Protein AF-A0A4Q3YNP0-F1 (afdb_monomer_lite)

pLDDT: mean 79.38, std 17.52, range [24.91, 97.62]

Sequence (243 aa):
MGKPCFYVNLSTWILTAARNEPSTWTQIVEWLISLSAGGIIVIDEIDKCGGHGEYIQSVRLELHDLLDGTIPRSAKIPDPTPDYMGTTFGAILKVDRETLAAVLKERVMVIGCGAWQSVWESKSNSLGFCCQPNPDLPTASQVTASLDPELRQRFRDRAYFLPPMVAEDYAQVAGKIADQIPASVRSSWTRLSGSAILRAEESNLGMRAFEELLLSSIVASKRLITGEKEKVREKQEGRLKGV

Structure (mmCIF, N/CA/C/O backbone):
data_AF-A0A4Q3YNP0-F1
#
_entry.id   AF-A0A4Q3YNP0-F1
#
loop_
_atom_site.group_PDB
_atom_site.id
_atom_site.type_symbol
_atom_site.label_atom_id
_atom_site.label_alt_id
_atom_site.label_comp_id
_atom_site.label_asym_id
_atom_site.label_entity_id
_atom_site.label_seq_id
_atom_site.pdbx_PDB_ins_code
_atom_site.Cartn_x
_atom_site.Cartn_y
_atom_site.Cartn_z
_atom_site.occupancy
_atom_site.B_iso_or_equiv
_atom_site.auth_seq_id
_atom_site.auth_comp_id
_atom_site.auth_asym_id
_atom_site.auth_atom_id
_atom_site.pdbx_PDB_model_num
ATOM 1 N N . MET A 1 1 ? -21.479 -11.606 -19.429 1.00 33.81 1 MET A N 1
ATOM 2 C CA . MET A 1 1 ? -20.001 -11.594 -19.455 1.00 33.81 1 MET A CA 1
ATOM 3 C C . MET A 1 1 ? -19.514 -11.657 -18.017 1.00 33.81 1 MET A C 1
ATOM 5 O O . MET A 1 1 ? -19.842 -10.757 -17.253 1.00 33.81 1 MET A O 1
ATOM 9 N N . GLY A 1 2 ? -18.847 -12.741 -17.617 1.00 32.28 2 GLY A N 1
ATOM 10 C CA . GLY A 1 2 ? -18.287 -12.859 -16.267 1.00 32.28 2 GLY A CA 1
ATOM 11 C C . GLY A 1 2 ? -17.157 -11.849 -16.087 1.00 32.28 2 GLY A C 1
ATOM 12 O O . GLY A 1 2 ? -16.261 -11.787 -16.926 1.00 32.28 2 GLY A O 1
ATOM 13 N N . LYS A 1 3 ? -17.223 -11.020 -15.041 1.00 24.91 3 LYS A N 1
ATOM 14 C CA . LYS A 1 3 ? -16.104 -10.144 -14.677 1.00 24.91 3 LYS A CA 1
ATOM 15 C C . LYS A 1 3 ? -14.959 -11.038 -14.179 1.00 24.91 3 LYS A C 1
ATOM 17 O O . LYS A 1 3 ? -15.238 -11.926 -13.375 1.00 24.91 3 LYS A O 1
ATOM 22 N N . PRO A 1 4 ? -13.708 -10.850 -14.629 1.00 27.17 4 PRO A N 1
ATOM 23 C CA . PRO A 1 4 ? -12.588 -11.596 -14.074 1.00 27.17 4 PRO A CA 1
ATOM 24 C C . PRO A 1 4 ? -12.432 -11.222 -12.594 1.00 27.17 4 PRO A C 1
ATOM 26 O O . PRO A 1 4 ? -12.087 -10.091 -12.256 1.00 27.17 4 PRO A O 1
ATOM 29 N N . CYS A 1 5 ? -12.748 -12.164 -11.707 1.00 25.08 5 CYS A N 1
ATOM 30 C CA . CYS A 1 5 ? -12.414 -12.073 -10.293 1.00 25.08 5 CYS A CA 1
ATOM 31 C C . CYS A 1 5 ? -10.937 -12.442 -10.142 1.00 25.08 5 CYS A C 1
ATOM 33 O O . CYS A 1 5 ? -10.566 -13.599 -10.323 1.00 25.08 5 CYS A O 1
ATOM 35 N N . PHE A 1 6 ? -10.100 -11.458 -9.821 1.00 31.78 6 PHE A N 1
ATOM 36 C CA . PHE A 1 6 ? -8.712 -11.694 -9.441 1.00 31.78 6 PHE A CA 1
ATOM 37 C C . PHE A 1 6 ? -8.642 -11.903 -7.929 1.00 31.78 6 PHE A C 1
ATOM 39 O O . PHE A 1 6 ? -9.068 -11.045 -7.157 1.00 31.78 6 PHE A O 1
ATOM 46 N N . TYR A 1 7 ? -8.117 -13.050 -7.506 1.00 28.91 7 TYR A N 1
ATOM 47 C CA . TYR A 1 7 ? -7.746 -13.287 -6.116 1.00 28.91 7 TYR A CA 1
ATOM 48 C C . TYR A 1 7 ? -6.328 -12.747 -5.912 1.00 28.91 7 TYR A C 1
ATOM 50 O O . TYR A 1 7 ? -5.370 -13.311 -6.439 1.00 28.91 7 TYR A O 1
ATOM 58 N N . VAL A 1 8 ? -6.193 -11.627 -5.200 1.00 39.12 8 VAL A N 1
ATOM 59 C CA . VAL A 1 8 ? -4.889 -11.043 -4.859 1.00 39.12 8 VAL A CA 1
ATOM 60 C C . VAL A 1 8 ? -4.500 -11.547 -3.473 1.00 39.12 8 VAL A C 1
ATOM 62 O O . VAL A 1 8 ? -5.091 -11.143 -2.476 1.00 39.12 8 VAL A O 1
ATOM 65 N N . ASN A 1 9 ? -3.521 -12.450 -3.407 1.00 40.62 9 ASN A N 1
ATOM 66 C CA . ASN A 1 9 ? -2.882 -12.829 -2.151 1.00 40.62 9 ASN A CA 1
ATOM 67 C C . ASN A 1 9 ? -1.665 -11.916 -1.942 1.00 40.62 9 ASN A C 1
ATOM 69 O O . ASN A 1 9 ? -0.666 -12.056 -2.645 1.00 40.62 9 ASN A O 1
ATOM 73 N N . LEU A 1 10 ? -1.761 -10.953 -1.022 1.00 50.78 10 LEU A N 1
ATOM 74 C CA . LEU A 1 10 ? -0.625 -10.126 -0.610 1.00 50.78 10 LEU A CA 1
ATOM 75 C C . LEU A 1 10 ? 0.219 -10.934 0.385 1.00 50.78 10 LEU A C 1
ATOM 77 O O . LEU A 1 10 ? 0.013 -10.853 1.593 1.00 50.78 10 LEU A O 1
ATOM 81 N N . SER A 1 11 ? 1.125 -11.771 -0.117 1.00 54.31 11 SER A N 1
ATOM 82 C CA . SER A 1 11 ? 1.891 -12.702 0.724 1.00 54.31 11 SER A CA 1
ATOM 83 C C . SER A 1 11 ? 3.195 -12.127 1.282 1.00 54.31 11 SER A C 1
ATOM 85 O O . SER A 1 11 ? 3.804 -12.751 2.150 1.00 54.31 11 SER A O 1
ATOM 87 N N . THR A 1 12 ? 3.676 -10.984 0.778 1.00 61.53 12 THR A N 1
ATOM 88 C CA . THR A 1 12 ? 5.034 -10.501 1.077 1.00 61.53 12 THR A CA 1
ATOM 89 C C . THR A 1 12 ? 5.115 -8.977 1.020 1.00 61.53 12 THR A C 1
ATOM 91 O O . THR A 1 12 ? 4.654 -8.368 0.059 1.00 61.53 12 THR A O 1
ATOM 94 N N . TRP A 1 13 ? 5.725 -8.375 2.043 1.00 63.81 13 TRP A N 1
ATOM 95 C CA . TRP A 1 13 ? 6.040 -6.947 2.105 1.00 63.81 13 TRP A CA 1
ATOM 96 C C . TRP A 1 13 ? 7.551 -6.765 1.951 1.00 63.81 13 TRP A C 1
ATOM 98 O O . TRP A 1 13 ? 8.310 -7.351 2.720 1.00 63.81 13 TRP A O 1
ATOM 108 N N . ILE A 1 14 ? 7.981 -5.958 0.979 1.00 67.44 14 ILE A N 1
ATOM 109 C CA . ILE A 1 14 ? 9.393 -5.627 0.748 1.00 67.44 14 ILE A CA 1
ATOM 110 C C . ILE A 1 14 ? 9.575 -4.138 1.042 1.00 67.44 14 ILE A C 1
ATOM 112 O O . ILE A 1 14 ? 8.901 -3.297 0.455 1.00 67.44 14 ILE A O 1
ATOM 116 N N . LEU A 1 15 ? 10.484 -3.813 1.959 1.00 63.62 15 LEU A N 1
ATOM 117 C CA . LEU A 1 15 ? 10.799 -2.433 2.330 1.00 63.62 15 LEU A CA 1
ATOM 118 C C . LEU A 1 15 ? 11.925 -1.888 1.437 1.00 63.62 15 LEU A C 1
ATOM 120 O O . LEU A 1 15 ? 13.029 -2.434 1.452 1.00 63.62 15 LEU A O 1
ATOM 124 N N . THR A 1 16 ? 11.656 -0.803 0.706 1.00 61.25 16 THR A N 1
ATOM 125 C CA . THR A 1 16 ? 12.615 -0.101 -0.172 1.00 61.25 16 THR A CA 1
ATOM 126 C C . THR A 1 16 ? 13.565 0.812 0.610 1.00 61.25 16 THR A C 1
ATOM 128 O O . THR A 1 16 ? 13.171 1.388 1.627 1.00 61.25 16 THR A O 1
ATOM 131 N N . ALA A 1 17 ? 14.801 0.986 0.121 1.00 55.09 17 ALA A N 1
ATOM 132 C CA . ALA A 1 17 ? 15.839 1.901 0.633 1.00 55.09 17 ALA A CA 1
ATOM 133 C C . ALA A 1 17 ? 16.184 1.857 2.138 1.00 55.09 17 ALA A C 1
ATOM 135 O O . ALA A 1 17 ? 16.960 2.679 2.629 1.00 55.09 17 ALA A O 1
ATOM 136 N N . ALA A 1 18 ? 15.661 0.904 2.904 1.00 60.59 18 ALA A N 1
ATOM 137 C CA . ALA A 1 18 ? 16.200 0.601 4.219 1.00 60.59 18 ALA A CA 1
ATOM 138 C C . ALA A 1 18 ? 17.503 -0.200 4.053 1.00 60.59 18 ALA A C 1
ATOM 140 O O . ALA A 1 18 ? 17.672 -0.939 3.080 1.00 60.59 18 ALA A O 1
ATOM 141 N N . ARG A 1 19 ? 18.448 -0.055 4.995 1.00 62.19 19 ARG A N 1
ATOM 142 C CA . ARG A 1 19 ? 19.650 -0.906 5.069 1.00 62.19 19 ARG A CA 1
ATOM 143 C C . ARG A 1 19 ? 19.236 -2.322 5.483 1.00 62.19 19 ARG A C 1
ATOM 145 O O . ARG A 1 19 ? 19.475 -2.738 6.611 1.00 62.19 19 ARG A O 1
ATOM 152 N N . ASN A 1 20 ? 18.562 -3.015 4.577 1.00 64.88 20 ASN A N 1
ATOM 153 C CA . ASN A 1 20 ? 18.015 -4.342 4.777 1.00 64.88 20 ASN A CA 1
ATOM 154 C C . ASN A 1 20 ? 18.980 -5.381 4.218 1.00 64.88 20 ASN A C 1
ATOM 156 O O . ASN A 1 20 ? 19.540 -5.212 3.132 1.00 64.88 20 ASN A O 1
ATOM 160 N N . GLU A 1 21 ? 19.130 -6.476 4.951 1.00 70.50 21 GLU A N 1
ATOM 161 C CA . GLU A 1 21 ? 19.772 -7.687 4.467 1.00 70.50 21 GLU A CA 1
ATOM 162 C C . GLU A 1 21 ? 18.756 -8.834 4.586 1.00 70.50 21 GLU A C 1
ATOM 164 O O . GLU A 1 21 ? 18.350 -9.156 5.704 1.00 70.50 21 GLU A O 1
ATOM 169 N N . PRO A 1 22 ? 18.291 -9.420 3.467 1.00 73.44 22 PRO A N 1
ATOM 170 C CA . PRO A 1 22 ? 18.667 -9.136 2.075 1.00 73.44 22 PRO A CA 1
ATOM 171 C C . PRO A 1 22 ? 18.140 -7.784 1.545 1.00 73.44 22 PRO A C 1
ATOM 173 O O . PRO A 1 22 ? 17.112 -7.277 1.997 1.00 73.44 22 PRO A O 1
ATOM 176 N N . SER A 1 23 ? 18.838 -7.208 0.557 1.00 82.94 23 SER A N 1
ATOM 177 C CA . SER A 1 23 ? 18.442 -5.934 -0.072 1.00 82.94 23 SER A CA 1
ATOM 178 C C . SER A 1 23 ? 17.109 -6.044 -0.821 1.00 82.94 23 SER A C 1
ATOM 180 O O . SER A 1 23 ? 16.741 -7.138 -1.256 1.00 82.94 23 SER A O 1
ATOM 182 N N . THR A 1 24 ? 16.425 -4.911 -1.042 1.00 84.50 24 THR A N 1
ATOM 183 C CA . THR A 1 24 ? 15.159 -4.808 -1.800 1.00 84.50 24 THR A CA 1
ATOM 184 C C . THR A 1 24 ? 15.188 -5.647 -3.076 1.00 84.50 24 THR A C 1
ATOM 186 O O . THR A 1 24 ? 14.350 -6.515 -3.299 1.00 84.50 24 THR A O 1
ATOM 189 N N . TRP A 1 25 ? 16.215 -5.433 -3.898 1.00 88.81 25 TRP A N 1
ATOM 190 C CA . TRP A 1 25 ? 16.350 -6.097 -5.186 1.00 88.81 25 TRP A CA 1
ATOM 191 C C . TRP A 1 25 ? 16.671 -7.582 -5.092 1.00 88.81 25 TRP A C 1
ATOM 193 O O . TRP A 1 25 ? 16.261 -8.339 -5.964 1.00 88.81 25 TRP A O 1
ATOM 203 N N . THR A 1 26 ? 17.366 -8.013 -4.040 1.00 88.25 26 THR A N 1
ATOM 204 C CA . THR A 1 26 ? 17.598 -9.443 -3.805 1.00 88.25 26 THR A CA 1
ATOM 205 C C . THR A 1 26 ? 16.274 -10.143 -3.492 1.00 88.25 26 THR A C 1
ATOM 207 O O . THR A 1 26 ? 15.983 -11.178 -4.081 1.00 88.25 26 THR A O 1
ATOM 210 N N . GLN A 1 27 ? 15.417 -9.525 -2.672 1.00 86.88 27 GLN A N 1
ATOM 211 C CA . GLN A 1 27 ? 14.078 -10.050 -2.376 1.00 86.88 27 GLN A CA 1
ATOM 212 C C . GLN A 1 27 ? 13.179 -10.078 -3.620 1.00 86.88 27 GLN A C 1
ATOM 214 O O . GLN A 1 27 ? 12.475 -11.058 -3.853 1.00 86.88 27 GLN A O 1
ATOM 219 N N . ILE A 1 28 ? 13.226 -9.034 -4.458 1.00 89.31 28 ILE A N 1
ATOM 220 C CA . ILE A 1 28 ? 12.492 -9.011 -5.733 1.00 89.31 28 ILE A CA 1
ATOM 221 C C . ILE A 1 28 ? 12.986 -10.130 -6.654 1.00 89.31 28 ILE A C 1
ATOM 223 O O . ILE A 1 28 ? 12.166 -10.820 -7.248 1.00 89.31 28 ILE A O 1
ATOM 227 N N . VAL A 1 29 ? 14.299 -10.353 -6.761 1.00 91.19 29 VAL A N 1
ATOM 228 C CA . VAL A 1 29 ? 14.864 -11.448 -7.568 1.00 91.19 29 VAL A CA 1
ATOM 229 C C . VAL A 1 29 ? 14.389 -12.812 -7.068 1.00 91.19 29 VAL A C 1
ATOM 231 O O . VAL A 1 29 ? 13.899 -13.603 -7.869 1.00 91.19 29 VAL A O 1
ATOM 234 N N . GLU A 1 30 ? 14.479 -13.082 -5.766 1.00 87.88 30 GLU A N 1
ATOM 235 C CA . GLU A 1 30 ? 13.987 -14.331 -5.166 1.00 87.88 30 GLU A CA 1
ATOM 236 C C . GLU A 1 30 ? 12.494 -14.541 -5.449 1.00 87.88 30 GLU A C 1
ATOM 238 O O . GLU A 1 30 ? 12.073 -15.628 -5.854 1.00 87.88 30 GLU A O 1
ATOM 243 N N . TRP A 1 31 ? 11.696 -13.479 -5.322 1.00 89.19 31 TRP A N 1
ATOM 244 C CA . TRP A 1 31 ? 10.278 -13.513 -5.651 1.00 89.19 31 TRP A CA 1
ATOM 245 C C . TRP A 1 31 ? 10.036 -13.791 -7.139 1.00 89.19 31 TRP A C 1
ATOM 247 O O . TRP A 1 31 ? 9.252 -14.684 -7.457 1.00 89.19 31 TRP A O 1
ATOM 257 N N . LEU A 1 32 ? 10.740 -13.113 -8.052 1.00 90.12 32 LEU A N 1
ATOM 258 C CA . LEU A 1 32 ? 10.637 -13.331 -9.501 1.00 90.12 32 LEU A CA 1
ATOM 259 C C . LEU A 1 32 ? 10.967 -14.780 -9.888 1.00 90.12 32 LEU A C 1
ATOM 261 O O . LEU A 1 32 ? 10.274 -15.353 -10.727 1.00 90.12 32 LEU A O 1
ATOM 265 N N . ILE A 1 33 ? 11.978 -15.388 -9.257 1.00 89.62 33 ILE A N 1
ATOM 266 C CA . ILE A 1 33 ? 12.343 -16.801 -9.465 1.00 89.62 33 ILE A CA 1
ATOM 267 C C . ILE A 1 33 ? 11.190 -17.728 -9.058 1.00 89.62 33 ILE A C 1
ATOM 269 O O . ILE A 1 33 ? 10.950 -18.743 -9.709 1.00 89.62 33 ILE A O 1
ATOM 273 N N . SER A 1 34 ? 10.447 -17.370 -8.010 1.00 85.12 34 SER A N 1
ATOM 274 C CA . SER A 1 34 ? 9.315 -18.160 -7.514 1.00 85.12 34 SER A CA 1
ATOM 275 C C . SER A 1 34 ? 8.033 -18.039 -8.359 1.00 85.12 34 SER A C 1
ATOM 277 O O . SER A 1 34 ? 7.085 -18.802 -8.150 1.00 85.12 34 SER A O 1
ATOM 279 N N . LEU A 1 35 ? 7.968 -17.108 -9.323 1.00 84.12 35 LEU A N 1
ATOM 280 C CA . LEU A 1 35 ? 6.750 -16.826 -10.091 1.00 84.12 35 LEU A CA 1
ATOM 281 C C . LEU A 1 35 ? 6.425 -17.902 -11.137 1.00 84.12 35 LEU A C 1
ATOM 283 O O . LEU A 1 35 ? 6.987 -17.950 -12.235 1.00 84.12 35 LEU A O 1
ATOM 287 N N . SER A 1 36 ? 5.381 -18.685 -10.863 1.00 80.56 36 SER A N 1
ATOM 288 C CA . SER A 1 36 ? 4.847 -19.673 -11.807 1.00 80.56 36 SER A CA 1
ATOM 289 C C . SER A 1 36 ? 3.914 -19.077 -12.869 1.00 80.56 36 SER A C 1
ATOM 291 O O . SER A 1 36 ? 3.958 -19.523 -14.014 1.00 80.56 36 SER A O 1
ATOM 293 N N . ALA A 1 37 ? 3.124 -18.041 -12.547 1.00 79.94 37 ALA A N 1
ATOM 294 C CA . ALA A 1 37 ? 2.065 -17.501 -13.421 1.00 79.94 37 ALA A CA 1
ATOM 295 C C . ALA A 1 37 ? 2.087 -15.967 -13.618 1.00 79.94 37 ALA A C 1
ATOM 297 O O . ALA A 1 37 ? 1.180 -15.420 -14.239 1.00 79.94 37 ALA A O 1
ATOM 298 N N . GLY A 1 38 ? 3.137 -15.284 -13.154 1.00 85.50 38 GLY A N 1
ATOM 299 C CA . GLY A 1 38 ? 3.200 -13.817 -13.108 1.00 85.50 38 GLY A CA 1
ATOM 300 C C . GLY A 1 38 ? 2.793 -13.258 -11.744 1.00 85.50 38 GLY A C 1
ATOM 301 O O . GLY A 1 38 ? 2.414 -14.015 -10.850 1.00 85.50 38 GLY A O 1
ATOM 302 N N . GLY A 1 39 ? 2.920 -11.945 -11.560 1.00 87.88 39 GLY A N 1
ATOM 303 C CA . GLY A 1 39 ? 2.781 -11.316 -10.246 1.00 87.88 39 GLY A CA 1
ATOM 304 C C . GLY A 1 39 ? 2.367 -9.850 -10.290 1.00 87.88 39 GLY A C 1
ATOM 305 O O . GLY A 1 39 ? 2.327 -9.222 -11.347 1.00 87.88 39 GLY A O 1
ATOM 306 N N . ILE A 1 40 ? 2.045 -9.304 -9.120 1.00 90.62 40 ILE A N 1
ATOM 307 C CA . ILE A 1 40 ? 1.710 -7.890 -8.947 1.00 90.62 40 ILE A CA 1
ATOM 308 C C . ILE A 1 40 ? 2.649 -7.312 -7.894 1.00 90.62 40 ILE A C 1
ATOM 310 O O . ILE A 1 40 ? 2.760 -7.873 -6.806 1.00 90.62 40 ILE A O 1
ATOM 314 N N . ILE A 1 41 ? 3.289 -6.190 -8.210 1.00 90.94 41 ILE A N 1
ATOM 315 C CA . ILE A 1 41 ? 4.026 -5.376 -7.243 1.00 90.94 41 ILE A CA 1
ATOM 316 C C . ILE A 1 41 ? 3.195 -4.131 -6.960 1.00 90.94 41 ILE A C 1
ATOM 318 O O . ILE A 1 41 ? 2.834 -3.400 -7.883 1.00 90.94 41 ILE A O 1
ATOM 322 N N . VAL A 1 42 ? 2.900 -3.892 -5.685 1.00 91.12 42 VAL A N 1
ATOM 323 C CA . VAL A 1 42 ? 2.241 -2.669 -5.221 1.00 91.12 42 VAL A CA 1
ATOM 324 C C . VAL A 1 42 ? 3.292 -1.801 -4.540 1.00 91.12 42 VAL A C 1
ATOM 326 O O . VAL A 1 42 ? 3.893 -2.221 -3.555 1.00 91.12 42 VAL A O 1
ATOM 329 N N . ILE A 1 43 ? 3.525 -0.611 -5.085 1.00 90.62 43 ILE A N 1
ATOM 330 C CA . ILE A 1 43 ? 4.394 0.412 -4.503 1.00 90.62 43 ILE A CA 1
ATOM 331 C C . ILE A 1 43 ? 3.500 1.352 -3.707 1.00 90.62 43 ILE A C 1
ATOM 333 O O . ILE A 1 43 ? 2.697 2.068 -4.300 1.00 90.62 43 ILE A O 1
ATOM 337 N N . ASP A 1 44 ? 3.621 1.337 -2.387 1.00 89.31 44 ASP A N 1
ATOM 338 C CA . ASP A 1 44 ? 2.893 2.262 -1.520 1.00 89.31 44 ASP A CA 1
ATOM 339 C C . ASP A 1 44 ? 3.628 3.606 -1.384 1.00 89.31 44 ASP A C 1
ATOM 341 O O . ASP A 1 44 ? 4.839 3.690 -1.593 1.00 89.31 44 ASP A O 1
ATOM 345 N N . GLU A 1 45 ? 2.887 4.655 -1.032 1.00 88.50 45 GLU A N 1
ATOM 346 C CA . GLU A 1 45 ? 3.383 6.017 -0.785 1.00 88.50 45 GLU A CA 1
ATOM 347 C C . GLU A 1 45 ? 4.236 6.628 -1.918 1.00 88.50 45 GLU A C 1
ATOM 349 O O . GLU A 1 45 ? 5.176 7.396 -1.682 1.00 88.50 45 GLU A O 1
ATOM 354 N N . ILE A 1 46 ? 3.906 6.329 -3.178 1.00 89.44 46 ILE A N 1
ATOM 355 C CA . ILE A 1 46 ? 4.655 6.834 -4.338 1.00 89.44 46 ILE A CA 1
ATOM 356 C C . ILE A 1 46 ? 4.621 8.365 -4.450 1.00 89.44 46 ILE A C 1
ATOM 358 O O . ILE A 1 46 ? 5.553 8.981 -4.971 1.00 89.44 46 ILE A O 1
ATOM 362 N N . ASP A 1 47 ? 3.585 9.001 -3.906 1.00 87.50 47 ASP A N 1
ATOM 363 C CA . ASP A 1 47 ? 3.435 10.453 -3.831 1.00 87.50 47 ASP A CA 1
ATOM 364 C C . ASP A 1 47 ? 4.513 11.127 -2.967 1.00 87.50 47 ASP A C 1
ATOM 366 O O . ASP A 1 47 ? 4.808 12.308 -3.152 1.00 87.50 47 ASP A O 1
ATOM 370 N N . LYS A 1 48 ? 5.186 10.377 -2.085 1.00 85.62 48 LYS A N 1
ATOM 371 C CA . LYS A 1 48 ? 6.302 10.879 -1.267 1.00 85.62 48 LYS A CA 1
ATOM 372 C C . LYS A 1 48 ? 7.648 10.846 -1.983 1.00 85.62 48 LYS A C 1
ATOM 374 O O . LYS A 1 48 ? 8.625 11.420 -1.496 1.00 85.62 48 LYS A O 1
ATOM 379 N N . CYS A 1 49 ? 7.719 10.231 -3.162 1.00 85.00 49 CYS A N 1
ATOM 380 C CA . CYS A 1 49 ? 8.966 10.122 -3.909 1.00 85.00 49 CYS A CA 1
ATOM 381 C C . CYS A 1 49 ? 9.428 11.457 -4.514 1.00 85.00 49 CYS A C 1
ATOM 383 O O . CYS A 1 49 ? 10.563 11.532 -4.967 1.00 85.00 49 CYS A O 1
ATOM 385 N N . GLY A 1 50 ? 8.621 12.526 -4.484 1.00 80.31 50 GLY A N 1
ATOM 386 C CA . GLY A 1 50 ? 8.954 13.846 -5.044 1.00 80.31 50 GLY A CA 1
ATOM 387 C C . GLY A 1 50 ? 9.896 14.739 -4.212 1.00 80.31 50 GLY A C 1
ATOM 388 O O . GLY A 1 50 ? 10.305 15.788 -4.697 1.00 80.31 50 GLY A O 1
ATOM 389 N N . GLY A 1 51 ? 10.281 14.354 -2.987 1.00 78.69 51 GLY A N 1
ATOM 390 C CA . GLY A 1 51 ? 11.082 15.211 -2.087 1.00 78.69 51 GLY A CA 1
ATOM 391 C C . GLY A 1 51 ? 12.572 15.384 -2.450 1.00 78.69 51 GLY A C 1
ATOM 392 O O . GLY A 1 51 ? 13.053 14.908 -3.467 1.00 78.69 51 GLY A O 1
ATOM 393 N N . HIS A 1 52 ? 13.359 16.051 -1.607 1.00 78.12 52 HIS A N 1
ATOM 394 C CA . HIS A 1 52 ? 14.809 16.198 -1.816 1.00 78.12 52 HIS A CA 1
ATOM 395 C C . HIS A 1 52 ? 15.599 15.470 -0.721 1.00 78.12 52 HIS A C 1
ATOM 397 O O . HIS A 1 52 ? 15.200 15.486 0.441 1.00 78.12 52 HIS A O 1
ATOM 403 N N . GLY A 1 53 ? 16.719 14.839 -1.086 1.00 82.00 53 GLY A N 1
ATOM 404 C CA . GLY A 1 53 ? 17.635 14.176 -0.151 1.00 82.00 53 GLY A CA 1
ATOM 405 C C . GLY A 1 53 ? 18.227 12.877 -0.699 1.00 82.00 53 GLY A C 1
ATOM 406 O O . GLY A 1 53 ? 17.640 12.240 -1.572 1.00 82.00 53 GLY A O 1
ATOM 407 N N . GLU A 1 54 ? 19.378 12.469 -0.158 1.00 80.81 54 GLU A N 1
ATOM 408 C CA . GLU A 1 54 ? 20.104 11.260 -0.588 1.00 80.81 54 GLU A CA 1
ATOM 409 C C . GLU A 1 54 ? 19.251 9.991 -0.463 1.00 80.81 54 GLU A C 1
ATOM 411 O O . GLU A 1 54 ? 19.233 9.151 -1.361 1.00 80.81 54 GLU A O 1
ATOM 416 N N . TYR A 1 55 ? 18.481 9.882 0.624 1.00 80.38 55 TYR A N 1
ATOM 417 C CA . TYR A 1 55 ? 17.569 8.761 0.843 1.00 80.38 55 TYR A CA 1
ATOM 418 C C . TYR A 1 55 ? 16.518 8.661 -0.271 1.00 80.38 55 TYR A C 1
ATOM 420 O O . TYR A 1 55 ? 16.382 7.614 -0.901 1.00 80.38 55 TYR A O 1
ATOM 428 N N . ILE A 1 56 ? 15.832 9.767 -0.571 1.00 82.19 56 ILE A N 1
ATOM 429 C CA . ILE A 1 56 ? 14.795 9.821 -1.612 1.00 82.19 56 ILE A CA 1
ATOM 430 C C . ILE A 1 56 ? 15.402 9.532 -2.987 1.00 82.19 56 ILE A C 1
ATOM 432 O O . ILE A 1 56 ? 14.802 8.820 -3.787 1.00 82.19 56 ILE A O 1
ATOM 436 N N . GLN A 1 57 ? 16.610 10.028 -3.253 1.00 84.06 57 GLN A N 1
ATOM 437 C CA . GLN A 1 57 ? 17.321 9.723 -4.489 1.00 84.06 57 GLN A CA 1
ATOM 438 C C . GLN A 1 57 ? 17.611 8.221 -4.622 1.00 84.06 57 GLN A C 1
ATOM 440 O O . GLN A 1 57 ? 17.406 7.667 -5.699 1.00 84.06 57 GLN A O 1
ATOM 445 N N . SER A 1 58 ? 18.029 7.550 -3.544 1.00 83.25 58 SER A N 1
ATOM 446 C CA . SER A 1 58 ? 18.249 6.098 -3.566 1.00 83.25 58 SER A CA 1
ATOM 447 C C . SER A 1 58 ? 16.959 5.318 -3.847 1.00 83.25 58 SER A C 1
ATOM 449 O O . SER A 1 58 ? 16.964 4.439 -4.706 1.00 83.25 58 SER A O 1
ATOM 451 N N . VAL A 1 59 ? 15.839 5.709 -3.222 1.00 85.19 59 VAL A N 1
ATOM 452 C CA . VAL A 1 59 ? 14.510 5.128 -3.481 1.00 85.19 59 VAL A CA 1
ATOM 453 C C . VAL A 1 59 ? 14.131 5.302 -4.949 1.00 85.19 59 VAL A C 1
ATOM 455 O O . VAL A 1 59 ? 13.700 4.349 -5.589 1.00 85.19 59 VAL A O 1
ATOM 458 N N . ARG A 1 60 ? 14.314 6.502 -5.514 1.00 86.62 60 ARG A N 1
ATOM 459 C CA . ARG A 1 60 ? 13.988 6.765 -6.923 1.00 86.62 60 ARG A CA 1
ATOM 460 C C . ARG A 1 60 ? 14.788 5.904 -7.876 1.00 86.62 60 ARG A C 1
ATOM 462 O O . ARG A 1 60 ? 14.207 5.396 -8.819 1.00 86.62 60 ARG A O 1
ATOM 469 N N . LEU A 1 61 ? 16.087 5.733 -7.639 1.00 87.75 61 LEU A N 1
ATOM 470 C CA . LEU A 1 61 ? 16.911 4.871 -8.485 1.00 87.75 61 LEU A CA 1
ATOM 471 C C . LEU A 1 61 ? 16.406 3.424 -8.441 1.00 87.75 61 LEU A C 1
ATOM 473 O O . LEU A 1 61 ? 16.215 2.826 -9.496 1.00 87.75 61 LEU A O 1
ATOM 477 N N . GLU A 1 62 ? 16.086 2.902 -7.249 1.00 88.69 62 GLU A N 1
ATOM 478 C CA . GLU A 1 62 ? 15.477 1.570 -7.116 1.00 88.69 62 GLU A CA 1
ATOM 479 C C . GLU A 1 62 ? 14.136 1.474 -7.862 1.00 88.69 62 GLU A C 1
ATOM 481 O O . GLU A 1 62 ? 13.882 0.485 -8.550 1.00 88.69 62 GLU A O 1
ATOM 486 N N . LEU A 1 63 ? 13.289 2.503 -7.765 1.00 90.38 63 LEU A N 1
ATOM 487 C CA . LEU A 1 63 ? 12.005 2.560 -8.465 1.00 90.38 63 LEU A CA 1
ATOM 488 C C . LEU A 1 63 ? 12.168 2.687 -9.983 1.00 90.38 63 LEU A C 1
ATOM 490 O O . LEU A 1 63 ? 11.409 2.066 -10.720 1.00 90.38 63 LEU A O 1
ATOM 494 N N . HIS A 1 64 ? 13.133 3.465 -10.468 1.00 91.81 64 HIS A N 1
ATOM 495 C CA . HIS A 1 64 ? 13.399 3.611 -11.899 1.00 91.81 64 HIS A CA 1
ATOM 496 C C . HIS A 1 64 ? 13.870 2.286 -12.484 1.00 91.81 64 HIS A C 1
ATOM 498 O O . HIS A 1 64 ? 13.300 1.839 -13.474 1.00 91.81 64 HIS A O 1
ATOM 504 N N . ASP A 1 65 ? 14.809 1.608 -11.820 1.00 92.06 65 ASP A N 1
ATOM 505 C CA . ASP A 1 65 ? 15.246 0.270 -12.216 1.00 92.06 65 ASP A CA 1
ATOM 506 C C . ASP A 1 65 ? 14.054 -0.706 -12.272 1.00 92.06 65 ASP A C 1
ATOM 508 O O . ASP A 1 65 ? 13.918 -1.471 -13.228 1.00 92.06 65 ASP A O 1
ATOM 512 N N . LEU A 1 66 ? 13.133 -0.632 -11.302 1.00 93.25 66 LEU A N 1
ATOM 513 C CA . LEU A 1 66 ? 11.950 -1.494 -11.237 1.00 93.25 66 LEU A CA 1
ATOM 514 C C . LEU A 1 66 ? 10.993 -1.236 -12.398 1.00 93.25 66 LEU A C 1
ATOM 516 O O . LEU A 1 66 ? 10.563 -2.174 -13.070 1.00 93.25 66 LEU A O 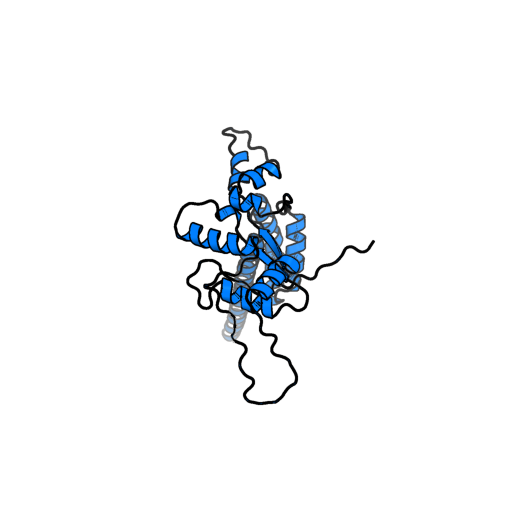1
ATOM 520 N N . LEU A 1 67 ? 10.668 0.030 -12.636 1.00 92.31 67 LEU A N 1
ATOM 521 C CA . LEU A 1 67 ? 9.728 0.447 -13.672 1.00 92.31 67 LEU A CA 1
ATOM 522 C C . LEU A 1 67 ? 10.304 0.271 -15.084 1.00 92.31 67 LEU A C 1
ATOM 524 O O . LEU A 1 67 ? 9.560 -0.050 -16.008 1.00 92.31 67 LEU A O 1
ATOM 528 N N . ASP A 1 68 ? 11.623 0.394 -15.240 1.00 93.94 68 ASP A N 1
ATOM 529 C CA . ASP A 1 68 ? 12.336 0.117 -16.492 1.00 93.94 68 ASP A CA 1
ATOM 530 C C . ASP A 1 68 ? 12.530 -1.395 -16.725 1.00 93.94 68 ASP A C 1
ATOM 532 O O . ASP A 1 68 ? 13.011 -1.819 -17.783 1.00 93.94 68 ASP A O 1
ATOM 536 N N . GLY A 1 69 ? 12.152 -2.227 -15.748 1.00 93.50 69 GLY A N 1
ATOM 537 C CA . GLY A 1 69 ? 12.302 -3.677 -15.780 1.00 93.50 69 GLY A CA 1
ATOM 538 C C . GLY A 1 69 ? 13.765 -4.125 -15.791 1.00 93.50 69 GLY A C 1
ATOM 539 O O . GLY A 1 69 ? 14.102 -5.132 -16.414 1.00 93.50 69 GLY A O 1
ATOM 540 N N . THR A 1 70 ? 14.649 -3.351 -15.168 1.00 94.62 70 THR A N 1
ATOM 541 C CA . THR A 1 70 ? 16.091 -3.591 -15.101 1.00 94.62 70 THR A CA 1
ATOM 542 C C . THR A 1 70 ? 16.446 -4.184 -13.747 1.00 94.62 70 THR A C 1
ATOM 544 O O . THR A 1 70 ? 16.133 -3.610 -12.716 1.00 94.62 70 THR A O 1
ATOM 547 N N . ILE A 1 71 ? 17.146 -5.320 -13.727 1.00 94.06 71 ILE A N 1
ATOM 548 C CA . ILE A 1 71 ? 17.639 -5.899 -12.471 1.00 94.06 71 ILE A CA 1
ATOM 549 C C . ILE A 1 71 ? 19.041 -5.329 -12.174 1.00 94.06 71 ILE A C 1
ATOM 551 O O . ILE A 1 71 ? 19.983 -5.658 -12.909 1.00 94.06 71 ILE A O 1
ATOM 555 N N . PRO A 1 72 ? 19.255 -4.556 -11.095 1.00 92.00 72 PRO A N 1
ATOM 556 C CA . PRO A 1 72 ? 20.528 -3.883 -10.830 1.00 92.00 72 PRO A CA 1
ATOM 557 C C . PRO A 1 72 ? 21.663 -4.859 -10.552 1.00 92.00 72 PRO A C 1
ATOM 559 O O . PRO A 1 72 ? 21.469 -5.883 -9.897 1.00 92.00 72 PRO A O 1
ATOM 562 N N . ARG A 1 73 ? 22.887 -4.522 -10.974 1.00 90.44 73 ARG A N 1
ATOM 563 C CA . ARG A 1 73 ? 24.075 -5.380 -10.777 1.00 90.44 73 ARG A CA 1
ATOM 564 C C . ARG A 1 73 ? 24.363 -5.713 -9.311 1.00 90.44 73 ARG A C 1
ATOM 566 O O . ARG A 1 73 ? 24.958 -6.749 -9.043 1.00 90.44 73 ARG A O 1
ATOM 573 N N . SER A 1 74 ? 23.943 -4.850 -8.390 1.00 87.69 74 SER A N 1
ATOM 574 C CA . SER A 1 74 ? 24.054 -5.050 -6.942 1.00 87.69 74 SER A CA 1
ATOM 575 C C . SER A 1 74 ? 23.105 -6.122 -6.392 1.00 87.69 74 SER A C 1
ATOM 577 O O . SER A 1 74 ? 23.333 -6.616 -5.289 1.00 87.69 74 SER A O 1
ATOM 579 N N . ALA A 1 75 ? 22.056 -6.498 -7.131 1.00 88.25 75 ALA A N 1
ATOM 580 C CA . ALA A 1 75 ? 21.140 -7.563 -6.744 1.00 88.25 75 ALA A CA 1
ATOM 581 C C . ALA A 1 75 ? 21.849 -8.920 -6.809 1.00 88.25 75 ALA A C 1
ATOM 583 O O . ALA A 1 75 ? 22.375 -9.293 -7.870 1.00 88.25 75 ALA A O 1
ATOM 584 N N . LYS A 1 76 ? 21.836 -9.656 -5.692 1.00 88.88 76 LYS A N 1
ATOM 585 C CA . LYS A 1 76 ? 22.347 -11.027 -5.636 1.00 88.88 76 LYS A CA 1
ATOM 586 C C . LYS A 1 76 ? 21.374 -11.932 -6.390 1.00 88.88 76 LYS A C 1
ATOM 588 O O . LYS A 1 76 ? 20.182 -11.934 -6.102 1.00 88.88 76 LYS A O 1
ATOM 593 N N . ILE A 1 77 ? 21.889 -12.673 -7.365 1.00 87.25 77 ILE A N 1
ATOM 594 C CA . ILE A 1 77 ? 21.141 -13.723 -8.057 1.00 87.25 77 ILE A CA 1
ATOM 595 C C . ILE A 1 77 ? 21.598 -15.040 -7.428 1.00 87.25 77 ILE A C 1
ATOM 597 O O . ILE A 1 77 ? 22.811 -15.249 -7.368 1.00 87.25 77 ILE A O 1
ATOM 601 N N . PRO A 1 78 ? 20.686 -15.889 -6.921 1.00 81.31 78 PRO A N 1
ATOM 602 C CA . PRO A 1 78 ? 21.055 -17.193 -6.391 1.00 81.31 78 PRO A CA 1
ATOM 603 C C . PRO A 1 78 ? 21.849 -17.974 -7.437 1.00 81.31 78 PRO A C 1
ATOM 605 O O . PRO A 1 78 ? 21.366 -18.191 -8.552 1.00 81.31 78 PRO A O 1
ATOM 608 N N . ASP A 1 79 ? 23.071 -18.375 -7.090 1.00 71.88 79 ASP A N 1
ATOM 609 C CA . ASP A 1 79 ? 23.834 -19.263 -7.953 1.00 71.88 79 ASP A CA 1
ATOM 610 C C . ASP A 1 79 ? 23.083 -20.595 -8.069 1.00 71.88 79 ASP A C 1
ATOM 612 O O . ASP A 1 79 ? 22.527 -21.074 -7.073 1.00 71.88 79 ASP A O 1
ATOM 616 N N . PRO A 1 80 ? 23.060 -21.224 -9.257 1.00 63.28 80 PRO A N 1
ATOM 617 C CA . PRO A 1 80 ? 22.576 -22.586 -9.370 1.00 63.28 80 PRO A CA 1
ATOM 618 C C . PRO A 1 80 ? 23.472 -23.456 -8.486 1.00 63.28 80 PRO A C 1
ATOM 620 O O . PRO A 1 80 ? 24.625 -23.719 -8.828 1.00 63.28 80 PRO A O 1
ATOM 623 N N . THR A 1 81 ? 22.973 -23.866 -7.319 1.00 57.38 81 THR A N 1
ATOM 624 C CA . THR A 1 81 ? 23.692 -24.808 -6.463 1.00 57.38 81 THR A CA 1
ATOM 625 C C . THR A 1 81 ? 23.934 -26.065 -7.288 1.00 57.38 81 THR A C 1
ATOM 627 O O . THR A 1 81 ? 22.958 -26.638 -7.774 1.00 57.38 81 THR A O 1
ATOM 630 N N . PRO A 1 82 ? 25.186 -26.513 -7.483 1.00 51.91 82 PRO A N 1
ATOM 631 C CA . PRO A 1 82 ? 25.414 -27.809 -8.091 1.00 51.91 82 PRO A CA 1
ATOM 632 C C . PRO A 1 82 ? 24.727 -28.833 -7.193 1.00 51.91 82 PRO A C 1
ATOM 634 O O . PRO A 1 82 ? 24.998 -28.880 -5.991 1.00 51.91 82 PRO A O 1
ATOM 637 N N . ASP A 1 83 ? 23.806 -29.605 -7.757 1.00 50.00 83 ASP A N 1
ATOM 638 C CA . ASP A 1 83 ? 23.181 -30.714 -7.055 1.00 50.00 83 ASP A CA 1
ATOM 639 C C . ASP A 1 83 ? 24.255 -31.789 -6.810 1.00 50.00 83 ASP A C 1
ATOM 641 O O . ASP A 1 83 ? 24.483 -32.676 -7.630 1.00 50.00 83 ASP A O 1
ATOM 645 N N . TYR A 1 84 ? 25.012 -31.657 -5.717 1.00 53.28 84 TYR A N 1
ATOM 646 C CA . TYR A 1 84 ? 26.062 -32.612 -5.338 1.00 53.28 84 TYR A CA 1
ATOM 647 C C . TYR A 1 84 ? 25.482 -33.950 -4.851 1.00 53.28 84 TYR A C 1
ATOM 649 O O . TYR A 1 84 ? 26.233 -34.893 -4.611 1.00 53.28 84 TYR A O 1
ATOM 657 N N . MET A 1 85 ? 24.158 -34.054 -4.715 1.00 47.38 85 MET A N 1
ATOM 658 C CA . MET A 1 85 ? 23.450 -35.232 -4.226 1.00 47.38 85 MET A CA 1
ATOM 659 C C . MET A 1 85 ? 22.390 -35.606 -5.257 1.00 47.38 85 MET A C 1
ATOM 661 O O . MET A 1 85 ? 21.229 -35.272 -5.080 1.00 47.38 85 MET A O 1
ATOM 665 N N . GLY A 1 86 ? 22.824 -36.273 -6.336 1.00 46.22 86 GLY A N 1
ATOM 666 C CA . GLY A 1 86 ? 22.056 -36.626 -7.540 1.00 46.22 86 GLY A CA 1
ATOM 667 C C . GLY A 1 86 ? 20.734 -37.367 -7.312 1.00 46.22 86 GLY A C 1
ATOM 668 O O . GLY A 1 86 ? 20.571 -38.528 -7.683 1.00 46.22 86 GLY A O 1
ATOM 669 N N . THR A 1 87 ? 19.763 -36.661 -6.760 1.00 43.22 87 THR A N 1
ATOM 670 C CA . THR A 1 87 ? 18.393 -37.083 -6.529 1.00 43.22 87 THR A CA 1
ATOM 671 C C . THR A 1 87 ? 17.514 -35.864 -6.736 1.00 43.22 87 THR A C 1
ATOM 673 O O . THR A 1 87 ? 17.096 -35.218 -5.783 1.00 43.22 87 THR A O 1
ATOM 676 N N . THR A 1 88 ? 17.247 -35.511 -7.990 1.00 40.59 88 THR A N 1
ATOM 677 C CA . THR A 1 88 ? 15.917 -35.536 -8.629 1.00 40.59 88 THR A CA 1
ATOM 678 C C . THR A 1 88 ? 16.019 -34.764 -9.949 1.00 40.59 88 THR A C 1
ATOM 680 O O . THR A 1 88 ? 16.632 -33.706 -10.019 1.00 40.59 88 THR A O 1
ATOM 683 N N . PHE A 1 89 ? 15.414 -35.291 -11.014 1.00 41.94 89 PHE A N 1
ATOM 684 C CA . PHE A 1 89 ? 15.252 -34.602 -12.294 1.00 41.94 89 PHE A CA 1
ATOM 685 C C . PHE A 1 89 ? 14.536 -33.254 -12.111 1.00 41.94 89 PHE A C 1
ATOM 687 O O . PHE A 1 89 ? 13.311 -33.177 -12.104 1.00 41.94 89 PHE A O 1
ATOM 694 N N . GLY A 1 90 ? 15.310 -32.184 -12.008 1.00 43.75 90 GLY A N 1
ATOM 695 C CA . GLY A 1 90 ? 14.866 -30.815 -12.187 1.00 43.75 90 GLY A CA 1
ATOM 696 C C . GLY A 1 90 ? 16.054 -30.060 -12.740 1.00 43.75 90 GLY A C 1
ATOM 697 O O . GLY A 1 90 ? 16.990 -29.776 -12.002 1.00 43.75 90 GLY A O 1
ATOM 698 N N . ALA A 1 91 ? 16.071 -29.805 -14.049 1.00 45.59 91 ALA A N 1
ATOM 699 C CA . ALA A 1 91 ? 17.071 -28.924 -14.628 1.00 45.59 91 ALA A CA 1
ATOM 700 C C . ALA A 1 91 ? 17.051 -27.625 -13.818 1.00 45.59 91 ALA A C 1
ATOM 702 O O . ALA A 1 91 ? 16.041 -26.920 -13.819 1.00 45.59 91 ALA A O 1
ATOM 703 N N . ILE A 1 92 ? 18.131 -27.345 -13.086 1.00 50.16 92 ILE A N 1
ATOM 704 C CA . ILE A 1 92 ? 18.317 -26.052 -12.444 1.00 50.16 92 ILE A CA 1
ATOM 705 C C . ILE A 1 92 ? 18.473 -25.084 -13.608 1.00 50.16 92 ILE A C 1
ATOM 707 O O . ILE A 1 92 ? 19.551 -24.952 -14.187 1.00 50.16 92 ILE A O 1
ATOM 711 N N . LEU A 1 93 ? 17.352 -24.503 -14.038 1.00 55.94 93 LEU A N 1
ATOM 712 C CA . LEU A 1 93 ? 17.335 -23.427 -15.008 1.00 55.94 93 LEU A CA 1
ATOM 713 C C . LEU A 1 93 ? 18.253 -22.365 -14.426 1.00 55.94 93 LEU A C 1
ATOM 715 O O . LEU A 1 93 ? 17.962 -21.791 -13.381 1.00 55.94 93 LEU A O 1
ATOM 719 N N . LYS A 1 94 ? 19.412 -22.177 -15.058 1.00 65.62 94 LYS A N 1
ATOM 720 C CA . LYS A 1 94 ? 20.314 -21.088 -14.723 1.00 65.62 94 LYS A CA 1
ATOM 721 C C . LYS A 1 94 ? 19.534 -19.810 -14.992 1.00 65.62 94 LYS A C 1
ATOM 723 O O . LYS A 1 94 ? 19.379 -19.414 -16.142 1.00 65.62 94 LYS A O 1
ATOM 728 N N . VAL A 1 95 ? 18.984 -19.224 -13.938 1.00 80.94 95 VAL A N 1
ATOM 729 C CA . VAL A 1 95 ? 18.242 -17.979 -14.047 1.00 80.94 95 VAL A CA 1
ATOM 730 C C . VAL A 1 95 ? 19.270 -16.866 -14.122 1.00 80.94 95 VAL A C 1
ATOM 732 O O . VAL A 1 95 ? 19.966 -16.576 -13.151 1.00 80.94 95 VAL A O 1
ATOM 735 N N . ASP A 1 96 ? 19.414 -16.279 -15.302 1.00 89.06 96 ASP A N 1
ATOM 736 C CA . ASP A 1 96 ? 20.251 -15.106 -15.485 1.00 89.06 96 ASP A CA 1
ATOM 737 C C . ASP A 1 96 ? 19.447 -13.808 -15.344 1.00 89.06 96 ASP A C 1
ATOM 739 O O . ASP A 1 96 ? 18.218 -13.771 -15.225 1.00 89.06 96 ASP A O 1
ATOM 743 N N . ARG A 1 97 ? 20.192 -12.706 -15.316 1.00 92.88 97 ARG A N 1
ATOM 744 C CA . ARG A 1 97 ? 19.657 -11.359 -15.135 1.00 92.88 97 ARG A CA 1
ATOM 745 C C . ARG A 1 97 ? 18.719 -10.943 -16.268 1.00 92.88 97 ARG A C 1
ATOM 747 O O . ARG A 1 97 ? 17.763 -10.214 -16.018 1.00 92.88 97 ARG A O 1
ATOM 754 N N . GLU A 1 98 ? 19.003 -11.389 -17.487 1.00 93.00 98 GLU A N 1
ATOM 755 C CA . GLU A 1 98 ? 18.212 -11.080 -18.680 1.00 93.00 98 GLU A CA 1
ATOM 756 C C . GLU A 1 98 ? 16.862 -11.796 -18.628 1.00 93.00 98 GLU A C 1
ATOM 758 O O . GLU A 1 98 ? 15.823 -11.177 -18.854 1.00 93.00 98 GLU A O 1
ATOM 763 N N . THR A 1 99 ? 16.863 -13.059 -18.205 1.00 91.75 99 THR A N 1
ATOM 764 C CA . THR A 1 99 ? 15.659 -13.857 -17.964 1.00 91.75 99 THR A CA 1
ATOM 765 C C . THR A 1 99 ? 14.783 -13.209 -16.894 1.00 91.75 99 THR A C 1
ATOM 767 O O . THR A 1 99 ? 13.580 -13.055 -17.088 1.00 91.75 99 THR A O 1
ATOM 770 N N . LEU A 1 100 ? 15.369 -12.760 -15.779 1.00 93.19 100 LEU A N 1
ATOM 771 C CA . LEU A 1 100 ? 14.628 -12.067 -14.716 1.00 93.19 100 LEU A CA 1
ATOM 772 C C . LEU A 1 100 ? 14.050 -10.729 -15.175 1.00 93.19 100 LEU A C 1
ATOM 774 O O . LEU A 1 100 ? 12.904 -10.418 -14.853 1.00 93.19 100 LEU A O 1
ATOM 778 N N . ALA A 1 101 ? 14.817 -9.953 -15.943 1.00 94.94 101 ALA A N 1
ATOM 779 C CA . ALA A 1 101 ? 14.348 -8.704 -16.531 1.00 94.94 101 ALA A CA 1
ATOM 780 C C . ALA A 1 101 ? 13.160 -8.942 -17.478 1.00 94.94 101 ALA A C 1
ATOM 782 O O . ALA A 1 101 ? 12.181 -8.199 -17.433 1.00 94.94 101 ALA A O 1
ATOM 783 N N . ALA A 1 102 ? 13.205 -10.002 -18.292 1.00 93.94 102 ALA A N 1
ATOM 784 C CA . ALA A 1 102 ? 12.091 -10.389 -19.155 1.00 93.94 102 ALA A CA 1
ATOM 785 C C . ALA A 1 102 ? 10.846 -10.773 -18.338 1.00 93.94 102 ALA A C 1
ATOM 787 O O . ALA A 1 102 ? 9.758 -10.268 -18.605 1.00 93.94 102 ALA A O 1
ATOM 788 N N . VAL A 1 103 ? 11.001 -11.577 -17.277 1.00 92.69 103 VAL A N 1
ATOM 789 C CA . VAL A 1 103 ? 9.890 -11.920 -16.369 1.00 92.69 103 VAL A CA 1
ATOM 790 C C . VAL A 1 103 ? 9.280 -10.663 -15.747 1.00 92.69 103 VAL A C 1
ATOM 792 O O . VAL A 1 103 ? 8.058 -10.518 -15.756 1.00 92.69 103 VAL A O 1
ATOM 795 N N . LEU A 1 104 ? 10.106 -9.740 -15.251 1.00 94.31 104 LEU A N 1
ATOM 796 C CA . LEU A 1 104 ? 9.640 -8.483 -14.665 1.00 94.31 104 LEU A CA 1
ATOM 797 C C . LEU A 1 104 ? 8.861 -7.629 -15.682 1.00 94.31 104 LEU A C 1
ATOM 799 O O . LEU A 1 104 ? 7.817 -7.082 -15.344 1.00 94.31 104 LEU A O 1
ATOM 803 N N . LYS A 1 105 ? 9.312 -7.547 -16.937 1.00 94.50 105 LYS A N 1
ATOM 804 C CA . LYS A 1 105 ? 8.648 -6.743 -17.980 1.00 94.50 105 LYS A CA 1
ATOM 805 C C . LYS A 1 105 ? 7.353 -7.358 -18.498 1.00 94.50 105 LYS A C 1
ATOM 807 O O . LYS A 1 105 ? 6.401 -6.639 -18.790 1.00 94.50 105 LYS A O 1
ATOM 812 N N . GLU A 1 106 ? 7.333 -8.674 -18.667 1.00 93.88 106 GLU A N 1
ATOM 813 C CA . GLU A 1 106 ? 6.271 -9.358 -19.412 1.00 93.88 106 GLU A CA 1
ATOM 814 C C . GLU A 1 106 ? 5.218 -9.993 -18.506 1.00 93.88 106 GLU A C 1
ATOM 816 O O . GLU A 1 106 ? 4.076 -10.190 -18.922 1.00 93.88 106 GLU A O 1
ATOM 821 N N . ARG A 1 107 ? 5.590 -10.336 -17.268 1.00 92.50 107 ARG A N 1
ATOM 822 C CA . ARG A 1 107 ? 4.767 -11.158 -16.371 1.00 92.50 107 ARG A CA 1
ATOM 823 C C . ARG A 1 107 ? 4.433 -10.471 -15.054 1.00 92.50 107 ARG A C 1
ATOM 825 O O . ARG A 1 107 ? 3.713 -11.059 -14.247 1.00 92.50 107 ARG A O 1
ATOM 832 N N . VAL A 1 108 ? 4.928 -9.258 -14.821 1.00 92.50 108 VAL A N 1
ATOM 833 C CA . VAL A 1 108 ? 4.651 -8.505 -13.596 1.00 92.50 108 VAL A CA 1
ATOM 834 C C . VAL A 1 108 ? 3.892 -7.225 -13.914 1.00 92.50 108 VAL A C 1
ATOM 836 O O . VAL A 1 108 ? 4.264 -6.447 -14.787 1.00 92.50 108 VAL A O 1
ATOM 839 N N . MET A 1 109 ? 2.806 -7.001 -13.178 1.00 92.25 109 MET A N 1
ATOM 840 C CA . MET A 1 109 ? 2.086 -5.734 -13.175 1.00 92.25 109 MET A CA 1
ATOM 841 C C . MET A 1 109 ? 2.546 -4.896 -11.986 1.00 92.25 109 MET A C 1
ATOM 843 O O . MET A 1 109 ? 2.469 -5.344 -10.846 1.00 92.25 109 MET A O 1
ATOM 847 N N . VAL A 1 110 ? 2.986 -3.668 -12.245 1.00 91.94 110 VAL A N 1
ATOM 848 C CA . VAL A 1 110 ? 3.384 -2.723 -11.196 1.00 91.94 110 VAL A CA 1
ATOM 849 C C . VAL A 1 110 ? 2.269 -1.697 -10.991 1.00 91.94 110 VAL A C 1
ATOM 851 O O . VAL A 1 110 ? 1.797 -1.088 -11.952 1.00 91.94 110 VAL A O 1
ATOM 854 N N . ILE A 1 111 ? 1.836 -1.515 -9.743 1.00 92.19 111 ILE A N 1
ATOM 855 C CA . ILE A 1 111 ? 0.809 -0.553 -9.332 1.00 92.19 111 ILE A CA 1
ATOM 856 C C . ILE A 1 111 ? 1.444 0.432 -8.352 1.00 92.19 111 ILE A C 1
ATOM 858 O O . ILE A 1 111 ? 1.929 0.019 -7.303 1.00 92.19 111 ILE A O 1
ATOM 862 N N . GLY A 1 112 ? 1.431 1.722 -8.682 1.00 90.62 112 GLY A N 1
ATOM 863 C CA . GLY A 1 112 ? 1.786 2.789 -7.747 1.00 90.62 112 GLY A CA 1
ATOM 864 C C . GLY A 1 112 ? 0.556 3.272 -6.982 1.00 90.62 112 GLY A C 1
ATOM 865 O O . GLY A 1 112 ? -0.466 3.583 -7.594 1.00 90.62 112 GLY A O 1
ATOM 866 N N . CYS A 1 113 ? 0.666 3.349 -5.662 1.00 90.81 113 CYS A N 1
ATOM 867 C CA . CYS A 1 113 ? -0.361 3.804 -4.735 1.00 90.81 113 CYS A CA 1
ATOM 868 C C . CYS A 1 113 ? 0.174 4.971 -3.901 1.00 90.81 113 CYS A C 1
ATOM 870 O O . CYS A 1 113 ? 1.368 5.063 -3.634 1.00 90.81 113 CYS A O 1
ATOM 872 N N . GLY A 1 114 ? -0.718 5.864 -3.488 1.00 89.12 114 GLY A N 1
ATOM 873 C CA . GLY A 1 114 ? -0.386 7.044 -2.699 1.00 89.12 114 GLY A CA 1
ATOM 874 C C . GLY A 1 114 ? -1.652 7.749 -2.227 1.00 89.12 114 GLY A C 1
ATOM 875 O O . GLY A 1 114 ? -2.750 7.464 -2.717 1.00 89.12 114 GLY A O 1
ATOM 876 N N . ALA A 1 115 ? -1.510 8.661 -1.267 1.00 86.69 115 ALA A N 1
ATOM 877 C CA . ALA A 1 115 ? -2.641 9.405 -0.706 1.00 86.69 115 ALA A CA 1
ATOM 878 C C . ALA A 1 115 ? -2.821 10.789 -1.354 1.00 86.69 115 ALA A C 1
ATOM 880 O O . ALA A 1 115 ? -3.927 11.332 -1.346 1.00 86.69 115 ALA A O 1
ATOM 881 N N . TRP A 1 116 ? -1.750 11.357 -1.920 1.00 86.00 116 TRP A N 1
ATOM 882 C CA . TRP A 1 116 ? -1.727 12.661 -2.590 1.00 86.00 116 TRP A CA 1
ATOM 883 C C . TRP A 1 116 ? -2.341 13.789 -1.753 1.00 86.00 116 TRP A C 1
ATOM 885 O O . TRP A 1 116 ? -3.034 14.660 -2.277 1.00 86.00 116 TRP A O 1
ATOM 895 N N . GLN A 1 117 ? -2.076 13.788 -0.441 1.00 80.75 117 GLN A N 1
ATOM 896 C CA . GLN A 1 117 ? -2.682 14.708 0.537 1.00 80.75 117 GLN A CA 1
ATOM 897 C C . GLN A 1 117 ? -2.568 16.183 0.125 1.00 80.75 117 GLN A C 1
ATOM 899 O O . GLN A 1 117 ? -3.541 16.927 0.214 1.00 80.75 117 GLN A O 1
ATOM 904 N N . SER A 1 118 ? -1.426 16.581 -0.438 1.00 80.81 118 SER A N 1
ATOM 905 C CA . SER A 1 118 ? -1.185 17.946 -0.922 1.00 80.81 118 SER A CA 1
ATOM 906 C C . SER A 1 118 ? -2.171 18.398 -2.008 1.00 80.81 118 SER A C 1
ATOM 908 O O . SER A 1 118 ? -2.537 19.573 -2.074 1.00 80.81 118 SER A O 1
ATOM 910 N N . VAL A 1 119 ? -2.645 17.474 -2.849 1.00 81.06 119 VAL A N 1
ATOM 911 C CA . VAL A 1 119 ? -3.623 17.768 -3.904 1.00 81.06 119 VAL A CA 1
ATOM 912 C C . VAL A 1 119 ? -4.997 18.046 -3.295 1.00 81.06 119 VAL A C 1
ATOM 914 O O . VAL A 1 119 ? -5.698 18.948 -3.756 1.00 81.06 119 VAL A O 1
ATOM 917 N N . TRP A 1 120 ? -5.353 17.333 -2.225 1.00 74.38 120 TRP A N 1
ATOM 918 C CA . TRP A 1 120 ? -6.587 17.556 -1.471 1.00 74.38 120 TRP A CA 1
ATOM 919 C C . TRP A 1 120 ? -6.557 18.886 -0.706 1.00 74.38 120 TRP A C 1
ATOM 921 O O . TRP A 1 120 ? -7.505 19.665 -0.790 1.00 74.38 120 TRP A O 1
ATOM 931 N N . GLU A 1 121 ? -5.445 19.195 -0.036 1.00 70.12 121 GLU A N 1
ATOM 932 C CA . GLU A 1 121 ? -5.275 20.423 0.758 1.00 70.12 121 GLU A CA 1
ATOM 933 C C . GLU A 1 121 ? -5.240 21.698 -0.100 1.00 70.12 121 GLU A C 1
ATOM 935 O O . GLU A 1 121 ? -5.734 22.753 0.304 1.00 70.12 121 GLU A O 1
ATOM 940 N N . SER A 1 122 ? -4.715 21.615 -1.327 1.00 64.06 122 SER A N 1
ATOM 941 C CA . SER A 1 122 ? -4.687 22.759 -2.250 1.00 64.06 122 SER A CA 1
ATOM 942 C C . SER A 1 122 ? -6.085 23.302 -2.589 1.00 64.06 122 SER A C 1
ATOM 944 O O . SER A 1 122 ? -6.222 24.479 -2.926 1.00 64.06 122 SER A O 1
ATOM 946 N N . LYS A 1 123 ? -7.130 22.475 -2.439 1.00 59.50 123 LYS A N 1
ATOM 947 C CA . LYS A 1 123 ? -8.535 22.855 -2.639 1.00 59.50 123 LYS A CA 1
ATOM 948 C C . LYS A 1 123 ? -9.224 23.382 -1.377 1.00 59.50 123 LYS A C 1
ATOM 950 O O . LYS A 1 123 ? -10.229 24.074 -1.504 1.00 59.50 123 LYS A O 1
ATOM 955 N N . SER A 1 124 ? -8.704 23.102 -0.179 1.00 55.25 124 SER A N 1
ATOM 956 C CA . SER A 1 124 ? -9.287 23.580 1.086 1.00 55.25 124 SER A CA 1
ATOM 957 C C . SER A 1 124 ? -8.843 24.993 1.482 1.00 55.25 124 SER A C 1
ATOM 959 O O . SER A 1 124 ? -9.384 25.562 2.426 1.00 55.25 124 SER A O 1
ATOM 961 N N . ASN A 1 125 ? -7.899 25.599 0.753 1.00 47.81 125 ASN A N 1
ATOM 962 C CA . ASN A 1 125 ? -7.366 26.939 1.030 1.00 47.81 125 ASN A CA 1
ATOM 963 C C . ASN A 1 125 ? -8.270 28.102 0.560 1.00 47.81 125 ASN A C 1
ATOM 965 O O . ASN A 1 125 ? -7.775 29.139 0.113 1.00 47.81 125 ASN A O 1
ATOM 969 N N . SER A 1 126 ? -9.596 27.995 0.696 1.00 45.81 126 SER A N 1
ATOM 970 C CA . SER A 1 126 ? -10.442 29.194 0.687 1.00 45.81 126 SER A CA 1
ATOM 971 C C . SER A 1 126 ? -10.374 29.861 2.065 1.00 45.81 126 SER A C 1
ATOM 973 O O . SER A 1 126 ? -11.080 29.473 2.993 1.00 45.81 126 SER A O 1
ATOM 975 N N . LEU A 1 127 ? -9.519 30.872 2.215 1.00 38.47 127 LEU A N 1
ATOM 976 C CA . LEU A 1 127 ? -9.555 31.791 3.357 1.00 38.47 127 LEU A CA 1
ATOM 977 C C . LEU A 1 127 ? -10.900 32.547 3.353 1.00 38.47 127 LEU A C 1
ATOM 979 O O . LEU A 1 127 ? -11.075 33.508 2.608 1.00 38.47 127 LEU A O 1
ATOM 983 N N . GLY A 1 128 ? -11.864 32.100 4.165 1.00 43.69 128 GLY A N 1
ATOM 984 C CA . GLY A 1 128 ? -13.167 32.750 4.349 1.00 43.69 128 GLY A CA 1
ATOM 985 C C . GLY A 1 128 ? -14.211 31.849 5.021 1.00 43.69 128 GLY A C 1
ATOM 986 O O . GLY A 1 128 ? -14.103 30.630 4.987 1.00 43.69 128 GLY A O 1
ATOM 987 N N . PHE A 1 129 ? -15.254 32.450 5.609 1.00 37.75 129 PHE A N 1
ATOM 988 C CA . PHE A 1 129 ? -16.358 31.795 6.347 1.00 37.75 129 PHE A CA 1
ATOM 989 C C . PHE A 1 129 ? -17.297 30.912 5.490 1.00 37.75 129 PHE A C 1
ATOM 991 O O . PHE A 1 129 ? -18.429 30.637 5.877 1.00 37.75 129 PHE A O 1
ATOM 998 N N . CYS A 1 130 ? -16.856 30.474 4.314 1.00 39.41 130 CYS A N 1
ATOM 999 C CA . CYS A 1 130 ? -17.596 29.596 3.414 1.00 39.41 130 CYS A CA 1
ATOM 1000 C C . CYS A 1 130 ? -16.762 28.342 3.140 1.00 39.41 130 CYS A C 1
ATOM 1002 O O . CYS A 1 130 ? -16.327 28.115 2.014 1.00 39.41 130 CYS A O 1
ATOM 1004 N N . CYS A 1 131 ? -16.522 27.534 4.178 1.00 44.94 131 CYS A N 1
ATOM 1005 C CA . CYS A 1 131 ? -16.025 26.175 3.995 1.00 44.94 131 CYS A CA 1
ATOM 1006 C C . CYS A 1 131 ? -17.077 25.407 3.190 1.00 44.94 131 CYS A C 1
ATOM 1008 O O . CYS A 1 131 ? -18.161 25.115 3.696 1.00 44.94 131 CYS A O 1
ATOM 1010 N N . GLN A 1 132 ? -16.791 25.137 1.917 1.00 50.72 132 GLN A N 1
ATOM 1011 C CA . GLN A 1 132 ? -17.617 24.246 1.113 1.00 50.72 132 GLN A CA 1
ATOM 1012 C C . GLN A 1 132 ? -17.617 22.871 1.806 1.00 50.72 132 GLN A C 1
ATOM 1014 O O . GLN A 1 132 ? -16.539 22.327 2.047 1.00 50.72 132 GLN A O 1
ATOM 1019 N N . PRO A 1 133 ? -18.788 22.313 2.161 1.00 53.81 133 PRO A N 1
ATOM 1020 C CA . PRO A 1 133 ? -18.875 21.101 2.976 1.00 53.81 133 PRO A CA 1
ATOM 1021 C C . PRO A 1 133 ? -18.363 19.840 2.264 1.00 53.81 133 PRO A C 1
ATOM 1023 O O . PRO A 1 133 ? -18.229 18.809 2.907 1.00 53.81 133 PRO A O 1
ATOM 1026 N N . ASN A 1 134 ? -18.051 19.918 0.967 1.00 58.81 134 ASN A N 1
ATOM 1027 C CA . ASN A 1 134 ? -17.429 18.845 0.203 1.00 58.81 134 ASN A CA 1
ATOM 1028 C C . ASN A 1 134 ? -16.408 19.441 -0.776 1.00 58.81 134 ASN A C 1
ATOM 1030 O O . ASN A 1 134 ? -16.826 20.051 -1.761 1.00 58.81 134 ASN A O 1
ATOM 1034 N N . PRO A 1 135 ? -15.090 19.305 -0.544 1.00 63.56 135 PRO A N 1
ATOM 1035 C CA . PRO A 1 135 ? -14.118 19.655 -1.568 1.00 63.56 135 PRO A CA 1
ATOM 1036 C C . PRO A 1 135 ? -14.323 18.742 -2.782 1.00 63.56 135 PRO A C 1
ATOM 1038 O O . PRO A 1 135 ? -14.411 17.522 -2.645 1.00 63.56 135 PRO A O 1
ATOM 1041 N N . ASP A 1 136 ? -14.391 19.328 -3.979 1.00 71.50 136 ASP A N 1
ATOM 1042 C CA . ASP A 1 136 ? -14.463 18.555 -5.218 1.00 71.50 136 ASP A CA 1
ATOM 1043 C C . ASP A 1 136 ? -13.302 17.555 -5.294 1.00 71.50 136 ASP A C 1
ATOM 1045 O O . ASP A 1 136 ? -12.141 17.922 -5.065 1.00 71.50 136 ASP A O 1
ATOM 1049 N N . LEU A 1 137 ? -13.587 16.316 -5.709 1.00 74.25 137 LEU A N 1
ATOM 1050 C CA . LEU A 1 137 ? -12.563 15.289 -5.917 1.00 74.25 137 LEU A CA 1
ATOM 1051 C C . LEU A 1 137 ? -11.429 15.819 -6.822 1.00 74.25 137 LEU A C 1
ATOM 1053 O O . LEU A 1 137 ? -11.700 16.533 -7.799 1.00 74.25 137 LEU A O 1
ATOM 1057 N N . PRO A 1 138 ? -10.149 15.530 -6.520 1.00 76.94 138 PRO A N 1
ATOM 1058 C CA . PRO A 1 138 ? -9.038 15.851 -7.405 1.00 76.94 138 PRO A CA 1
ATOM 1059 C C . PRO A 1 138 ? -9.288 15.316 -8.810 1.00 76.94 138 PRO A C 1
ATOM 1061 O O . PRO A 1 138 ? -9.739 14.184 -8.986 1.00 76.94 138 PRO A O 1
ATOM 1064 N N . THR A 1 139 ? -8.976 16.113 -9.828 1.00 81.44 139 THR A N 1
ATOM 1065 C CA . THR A 1 139 ? -9.003 15.596 -11.195 1.00 81.44 139 THR A CA 1
ATOM 1066 C C . THR A 1 139 ? -7.798 14.693 -11.429 1.00 81.44 139 THR A C 1
ATOM 1068 O O . THR A 1 139 ? -6.741 14.860 -10.812 1.00 81.44 139 THR A O 1
ATOM 1071 N N . ALA A 1 140 ? -7.917 13.772 -12.387 1.00 78.50 140 ALA A N 1
ATOM 1072 C CA . ALA A 1 140 ? -6.801 12.907 -12.756 1.00 78.50 140 ALA A CA 1
ATOM 1073 C C . ALA A 1 140 ? -5.555 13.696 -13.176 1.00 78.50 140 ALA A C 1
ATOM 1075 O O . ALA A 1 140 ? -4.434 13.326 -12.829 1.00 78.50 140 ALA A O 1
ATOM 1076 N N . SER A 1 141 ? -5.758 14.832 -13.847 1.00 83.06 141 SER A N 1
ATOM 1077 C CA . SER A 1 141 ? -4.677 15.735 -14.229 1.00 83.06 141 SER A C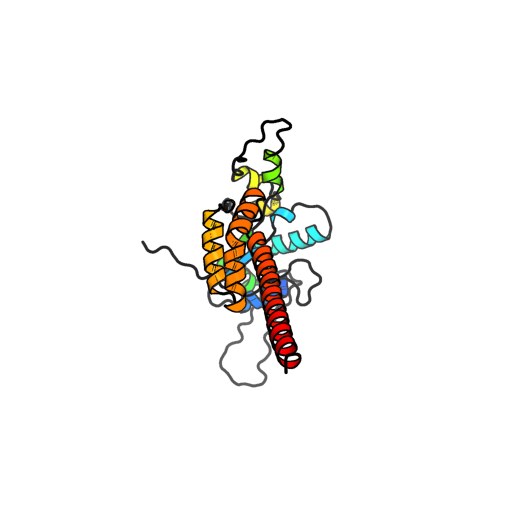A 1
ATOM 1078 C C . SER A 1 141 ? -3.975 16.356 -13.022 1.00 83.06 141 SER A C 1
ATOM 1080 O O . SER A 1 141 ? -2.765 16.535 -13.081 1.00 83.06 141 SER A O 1
ATOM 1082 N N . GLN A 1 142 ? -4.695 16.691 -11.944 1.00 84.56 142 GLN A N 1
ATOM 1083 C CA . GLN A 1 142 ? -4.098 17.285 -10.741 1.00 84.56 142 GLN A CA 1
ATOM 1084 C C . GLN A 1 142 ? -3.202 16.283 -10.011 1.00 84.56 142 GLN A C 1
ATOM 1086 O O . GLN A 1 142 ? -2.061 16.601 -9.684 1.00 84.56 142 GLN A O 1
ATOM 1091 N N . VAL A 1 143 ? -3.684 15.053 -9.827 1.00 82.31 143 VAL A N 1
ATOM 1092 C CA . VAL A 1 143 ? -2.898 13.981 -9.200 1.00 82.31 143 VAL A CA 1
ATOM 1093 C C . VAL A 1 143 ? -1.688 13.628 -10.059 1.00 82.31 143 VAL A C 1
ATOM 1095 O O . VAL A 1 143 ? -0.560 13.604 -9.574 1.00 82.31 143 VAL A O 1
ATOM 1098 N N . THR A 1 144 ? -1.883 13.483 -11.367 1.00 81.69 144 THR A N 1
ATOM 1099 C CA . THR A 1 144 ? -0.792 13.176 -12.301 1.00 81.69 144 THR A CA 1
ATOM 1100 C C . THR A 1 144 ? 0.245 14.302 -12.384 1.00 81.69 144 THR A C 1
ATOM 1102 O O . THR A 1 144 ? 1.431 14.032 -12.543 1.00 81.69 144 THR A O 1
ATOM 1105 N N . ALA A 1 145 ? -0.160 15.569 -12.260 1.00 84.19 145 ALA A N 1
ATOM 1106 C CA . ALA A 1 145 ? 0.760 16.709 -12.257 1.00 84.19 145 ALA A CA 1
ATOM 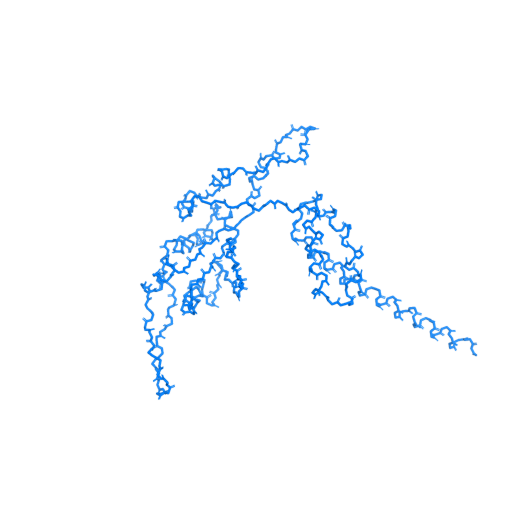1107 C C . ALA A 1 145 ? 1.604 16.815 -10.977 1.00 84.19 145 ALA A C 1
ATOM 1109 O O . ALA A 1 145 ? 2.656 17.444 -11.007 1.00 84.19 145 ALA A O 1
ATOM 1110 N N . SER A 1 146 ? 1.149 16.216 -9.876 1.00 85.50 146 SER A N 1
ATOM 1111 C CA . SER A 1 146 ? 1.878 16.212 -8.602 1.00 85.50 146 SER A CA 1
ATOM 1112 C C . SER A 1 146 ? 2.949 15.120 -8.505 1.00 85.50 146 SER A C 1
ATOM 1114 O O . SER A 1 146 ? 3.809 15.181 -7.630 1.00 85.50 146 SER A O 1
ATOM 1116 N N . LEU A 1 147 ? 2.908 14.130 -9.402 1.00 85.06 147 LEU A N 1
ATOM 1117 C CA . LEU A 1 147 ? 3.965 13.135 -9.530 1.00 85.06 147 LEU A CA 1
ATOM 1118 C C . LEU A 1 147 ? 5.226 13.753 -10.130 1.00 85.06 147 LEU A C 1
ATOM 1120 O O . LEU A 1 147 ? 5.157 14.620 -11.005 1.00 85.06 147 LEU A O 1
ATOM 1124 N N . ASP A 1 148 ? 6.380 13.239 -9.705 1.00 86.19 148 ASP A N 1
ATOM 1125 C CA . ASP A 1 148 ? 7.654 13.580 -10.327 1.00 86.19 148 ASP A CA 1
ATOM 1126 C C . ASP A 1 148 ? 7.586 13.313 -11.851 1.00 86.19 148 ASP A C 1
ATOM 1128 O O . ASP A 1 148 ? 7.090 12.254 -12.262 1.00 86.19 148 ASP A O 1
ATOM 1132 N N . PRO A 1 149 ? 8.035 14.253 -12.710 1.00 87.31 149 PRO A N 1
ATOM 1133 C CA . PRO A 1 149 ? 7.899 14.123 -14.157 1.00 87.31 149 PRO A CA 1
ATOM 1134 C C . PRO A 1 149 ? 8.528 12.852 -14.724 1.00 87.31 149 PRO A C 1
ATOM 1136 O O . PRO A 1 149 ? 7.999 12.298 -15.689 1.00 87.31 149 PRO A O 1
ATOM 1139 N N . GLU A 1 150 ? 9.637 12.405 -14.138 1.00 87.69 150 GLU A N 1
ATOM 1140 C CA . GLU A 1 150 ? 10.375 11.230 -14.572 1.00 87.69 150 GLU A CA 1
ATOM 1141 C C . GLU A 1 150 ? 9.640 9.937 -14.174 1.00 87.69 150 GLU A C 1
ATOM 1143 O O . GLU A 1 150 ? 9.504 9.025 -14.995 1.00 87.69 150 GLU A O 1
ATOM 1148 N N . LEU A 1 151 ? 9.080 9.879 -12.960 1.00 86.31 151 LEU A N 1
ATOM 1149 C CA . LEU A 1 151 ? 8.217 8.769 -12.535 1.00 86.31 151 LEU A CA 1
ATOM 1150 C C . LEU A 1 151 ? 6.938 8.701 -13.372 1.00 86.31 151 LEU A C 1
ATOM 1152 O O . LEU A 1 151 ? 6.531 7.626 -13.811 1.00 86.31 151 LEU A O 1
ATOM 1156 N N . ARG A 1 152 ? 6.321 9.852 -13.649 1.00 87.88 152 ARG A N 1
ATOM 1157 C CA . ARG A 1 152 ? 5.099 9.940 -14.455 1.00 87.88 152 ARG A CA 1
ATOM 1158 C C . ARG A 1 152 ? 5.276 9.344 -15.850 1.00 87.88 152 ARG A C 1
ATOM 1160 O O . ARG A 1 152 ? 4.354 8.706 -16.338 1.00 87.88 152 ARG A O 1
ATOM 1167 N N . GLN A 1 153 ? 6.429 9.542 -16.489 1.00 89.69 153 GLN A N 1
ATOM 1168 C CA . GLN A 1 153 ? 6.698 8.997 -17.828 1.00 89.69 153 GLN A CA 1
ATOM 1169 C C . GLN A 1 153 ? 6.800 7.466 -17.855 1.00 89.69 153 GLN A C 1
ATOM 1171 O O . GLN A 1 153 ? 6.636 6.865 -18.915 1.00 89.69 153 GLN A O 1
ATOM 1176 N N . ARG A 1 154 ? 7.064 6.837 -16.705 1.00 89.56 154 ARG A N 1
ATOM 1177 C CA . ARG A 1 154 ? 7.219 5.384 -16.571 1.00 89.56 154 ARG A CA 1
ATOM 1178 C C . ARG A 1 154 ? 5.920 4.664 -16.224 1.00 89.56 154 ARG A C 1
ATOM 1180 O O . ARG A 1 154 ? 5.768 3.485 -16.536 1.00 89.56 154 ARG A O 1
ATOM 1187 N N . PHE A 1 155 ? 4.960 5.365 -15.626 1.00 86.81 155 PHE A N 1
ATOM 1188 C CA . PHE A 1 155 ? 3.600 4.855 -15.500 1.00 86.81 155 PHE A CA 1
ATOM 1189 C C . PHE A 1 155 ? 2.809 5.101 -16.784 1.00 86.81 155 PHE A C 1
ATOM 1191 O O . PHE A 1 155 ? 3.003 6.077 -17.505 1.00 86.81 155 PHE A O 1
ATOM 1198 N N . ARG A 1 156 ? 1.869 4.199 -17.074 1.00 82.00 156 ARG A N 1
ATOM 1199 C CA . ARG A 1 156 ? 0.869 4.454 -18.117 1.00 82.00 156 ARG A CA 1
ATOM 1200 C C . ARG A 1 156 ? -0.024 5.619 -17.683 1.00 82.00 156 ARG A C 1
ATOM 1202 O O . ARG A 1 156 ? -0.245 5.804 -16.491 1.00 82.00 156 ARG A O 1
ATOM 1209 N N . ASP A 1 157 ? -0.621 6.316 -18.647 1.00 74.94 157 ASP A N 1
ATOM 1210 C CA . ASP A 1 157 ? -1.577 7.417 -18.421 1.00 74.94 157 ASP A CA 1
ATOM 1211 C C . ASP A 1 157 ? -2.954 6.919 -17.922 1.00 74.94 157 ASP A C 1
ATOM 1213 O O . ASP A 1 157 ? -4.010 7.185 -18.493 1.00 74.94 157 ASP A O 1
ATOM 1217 N N . ARG A 1 158 ? -2.950 6.064 -16.896 1.00 80.81 158 ARG A N 1
ATOM 1218 C CA . ARG A 1 158 ? -4.141 5.506 -16.256 1.00 80.81 158 ARG A CA 1
ATOM 1219 C C . ARG A 1 158 ? -4.010 5.666 -14.752 1.00 80.81 158 ARG A C 1
ATOM 1221 O O . ARG A 1 158 ? -3.272 4.922 -14.114 1.00 80.81 158 ARG A O 1
ATOM 1228 N N . ALA A 1 159 ? -4.782 6.592 -14.202 1.00 80.31 159 ALA A N 1
ATOM 1229 C CA . ALA A 1 159 ? -4.951 6.756 -12.768 1.00 80.31 159 ALA A CA 1
ATOM 1230 C C . ALA A 1 159 ? -6.324 6.222 -12.342 1.00 80.31 159 ALA A C 1
ATOM 1232 O O . ALA A 1 159 ? -7.331 6.476 -13.007 1.00 80.31 159 ALA A O 1
ATOM 1233 N N . TYR A 1 160 ? -6.355 5.490 -11.229 1.00 83.69 160 TYR A N 1
ATOM 1234 C CA . TYR A 1 160 ? -7.590 5.052 -10.587 1.00 83.69 160 TYR A CA 1
ATOM 1235 C C . TYR A 1 160 ? -7.746 5.786 -9.264 1.00 83.69 160 TYR A C 1
ATOM 1237 O O . TYR A 1 160 ? -6.795 5.893 -8.494 1.00 83.69 160 TYR A O 1
ATOM 1245 N N . PHE A 1 161 ? -8.957 6.271 -9.008 1.00 81.50 161 PHE A N 1
ATOM 1246 C CA . PHE A 1 161 ? -9.282 7.021 -7.803 1.00 81.50 161 PHE A CA 1
ATOM 1247 C C . PHE A 1 161 ? -10.157 6.163 -6.910 1.00 81.50 161 PHE A C 1
ATOM 1249 O O . PHE A 1 161 ? -11.206 5.680 -7.339 1.00 81.50 161 PHE A O 1
ATOM 1256 N N . LEU A 1 162 ? -9.712 5.984 -5.672 1.00 83.62 162 LEU A N 1
ATOM 1257 C CA . LEU A 1 162 ? -10.551 5.449 -4.617 1.00 83.62 162 LEU A CA 1
ATOM 1258 C C . LEU A 1 162 ? -11.231 6.641 -3.938 1.00 83.62 162 LEU A C 1
ATOM 1260 O O . LEU A 1 162 ? -10.523 7.518 -3.434 1.00 83.62 162 LEU A O 1
ATOM 1264 N N . PRO A 1 163 ? -12.572 6.735 -3.975 1.00 80.38 163 PRO A N 1
ATOM 1265 C CA . PRO A 1 163 ? -13.263 7.795 -3.262 1.00 80.38 163 PRO A CA 1
ATOM 1266 C C . PRO A 1 163 ? -13.048 7.633 -1.747 1.00 80.38 163 PRO A C 1
ATOM 1268 O O . PRO A 1 163 ? -12.822 6.512 -1.276 1.00 80.38 163 PRO A O 1
ATOM 1271 N N . PRO A 1 164 ? -13.131 8.730 -0.975 1.00 83.44 164 PRO A N 1
ATOM 1272 C CA . PRO A 1 164 ? -13.219 8.645 0.476 1.00 83.44 164 PRO A CA 1
ATOM 1273 C C . PRO A 1 164 ? -14.374 7.732 0.900 1.00 83.44 164 PRO A C 1
ATOM 1275 O O . PRO A 1 164 ? -15.412 7.691 0.240 1.00 83.44 164 PRO A O 1
ATOM 1278 N N . MET A 1 165 ? -14.184 7.010 2.003 1.00 86.94 165 MET A N 1
ATOM 1279 C CA . MET A 1 165 ? -15.219 6.132 2.550 1.00 86.94 165 MET A CA 1
ATOM 1280 C C . MET A 1 165 ? -16.393 6.952 3.086 1.00 86.94 165 MET A C 1
ATOM 1282 O O . MET A 1 165 ? -16.180 7.908 3.833 1.00 86.94 165 MET A O 1
ATOM 1286 N N . VAL A 1 166 ? -17.616 6.531 2.772 1.00 88.12 166 VAL A N 1
ATOM 1287 C CA . VAL A 1 166 ? -18.846 7.078 3.368 1.00 88.12 166 VAL A CA 1
ATOM 1288 C C . VAL A 1 166 ? -19.333 6.204 4.525 1.00 88.12 166 VAL A C 1
ATOM 1290 O O . VAL A 1 166 ? -18.891 5.061 4.676 1.00 88.12 166 VAL A O 1
ATOM 1293 N N . ALA A 1 167 ? -20.269 6.698 5.344 1.00 90.38 167 ALA A N 1
ATOM 1294 C CA . ALA A 1 167 ? -20.838 5.945 6.471 1.00 90.38 167 ALA A CA 1
ATOM 1295 C C . ALA A 1 167 ? -21.266 4.506 6.121 1.00 90.38 167 ALA A C 1
ATOM 1297 O O . ALA A 1 167 ? -21.058 3.584 6.914 1.00 90.38 167 ALA A O 1
ATOM 1298 N N . GLU A 1 168 ? -21.838 4.299 4.931 1.00 94.44 168 GLU A N 1
ATOM 1299 C CA . GLU A 1 168 ? -22.246 2.970 4.466 1.00 94.44 168 GLU A CA 1
ATOM 1300 C C . GLU A 1 168 ? -21.045 2.030 4.279 1.00 94.44 168 GLU A C 1
ATOM 1302 O O . GLU A 1 168 ? -21.082 0.895 4.764 1.00 94.44 168 GLU A O 1
ATOM 1307 N N . ASP A 1 169 ? -19.958 2.503 3.661 1.00 94.25 169 ASP A N 1
ATOM 1308 C CA . ASP A 1 169 ? -18.728 1.722 3.493 1.00 94.25 169 ASP A CA 1
ATOM 1309 C C . ASP A 1 169 ? -18.173 1.307 4.854 1.00 94.25 169 ASP A C 1
ATOM 1311 O O . ASP A 1 169 ? -17.815 0.144 5.074 1.00 94.25 169 ASP A O 1
ATOM 1315 N N . TYR A 1 170 ? -18.151 2.249 5.803 1.00 95.00 170 TYR A N 1
ATOM 1316 C CA . TYR A 1 170 ? -17.681 1.971 7.149 1.00 95.00 170 TYR A CA 1
ATOM 1317 C C . TYR A 1 170 ? -18.523 0.902 7.846 1.00 95.00 170 TYR A C 1
ATOM 1319 O O . TYR A 1 170 ? -17.967 -0.007 8.464 1.00 95.00 170 TYR A O 1
ATOM 1327 N N . ALA A 1 171 ? -19.851 0.979 7.736 1.00 95.25 171 ALA A N 1
ATOM 1328 C CA . ALA A 1 171 ? -20.760 -0.001 8.321 1.00 95.25 171 ALA A CA 1
ATOM 1329 C C . ALA A 1 171 ? -20.562 -1.398 7.712 1.00 95.25 171 ALA A C 1
ATOM 1331 O O . ALA A 1 171 ? -20.486 -2.389 8.445 1.00 95.25 171 ALA A O 1
ATOM 1332 N N . GLN A 1 172 ? -20.411 -1.487 6.386 1.00 95.94 172 GLN A N 1
ATOM 1333 C CA . GLN A 1 172 ? -20.160 -2.753 5.694 1.00 95.94 172 GLN A CA 1
ATOM 1334 C C . GLN A 1 172 ? -18.828 -3.384 6.123 1.00 95.94 172 GLN A C 1
ATOM 1336 O O . GLN A 1 172 ? -18.769 -4.583 6.411 1.00 95.94 172 GLN A O 1
ATOM 1341 N N . VAL A 1 173 ? -17.754 -2.594 6.193 1.00 95.31 173 VAL A N 1
ATOM 1342 C CA . VAL A 1 173 ? -16.436 -3.072 6.635 1.00 95.31 173 VAL A CA 1
ATOM 1343 C C . VAL A 1 173 ? -16.464 -3.454 8.116 1.00 95.31 173 VAL A C 1
ATOM 1345 O O . VAL A 1 173 ? -15.958 -4.517 8.477 1.00 95.31 173 VAL A O 1
ATOM 1348 N N . ALA A 1 174 ? -17.123 -2.660 8.966 1.00 95.75 174 ALA A N 1
ATOM 1349 C CA . ALA A 1 174 ? -17.265 -2.962 10.386 1.00 95.75 174 ALA A CA 1
ATOM 1350 C C . ALA A 1 174 ? -17.968 -4.305 10.628 1.00 95.75 174 ALA A C 1
ATOM 1352 O O . ALA A 1 174 ? -17.557 -5.055 11.517 1.00 95.75 174 ALA A O 1
ATOM 1353 N N . GLY A 1 175 ? -18.995 -4.619 9.830 1.00 96.12 175 GLY A N 1
ATOM 1354 C CA . GLY A 1 175 ? -19.682 -5.911 9.856 1.00 96.12 175 GLY A CA 1
ATOM 1355 C C . GLY A 1 175 ? -18.753 -7.067 9.483 1.00 96.12 175 GLY A C 1
ATOM 1356 O O . GLY A 1 175 ? -18.624 -8.021 10.244 1.00 96.12 175 GLY A O 1
ATOM 1357 N N . LYS A 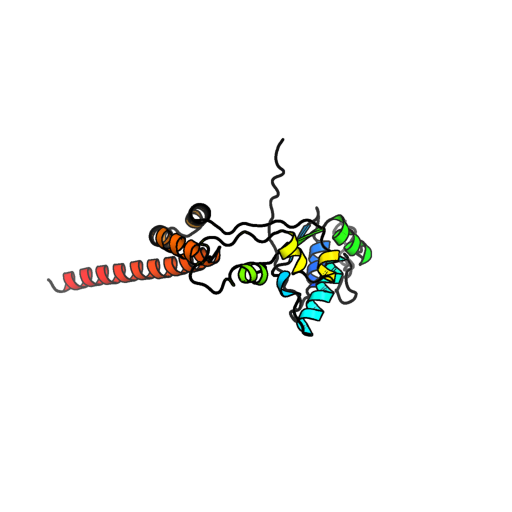1 176 ? -18.012 -6.939 8.375 1.00 96.19 176 LYS A N 1
ATOM 1358 C CA . LYS A 1 176 ? -17.051 -7.967 7.931 1.00 96.19 176 LYS A CA 1
ATOM 1359 C C . LYS A 1 176 ? -15.938 -8.229 8.950 1.00 96.19 176 LYS A C 1
ATOM 1361 O O . LYS A 1 176 ? -15.510 -9.370 9.107 1.00 96.19 176 LYS A O 1
ATOM 1366 N N . ILE A 1 177 ? -15.458 -7.191 9.640 1.00 95.12 177 ILE A N 1
ATOM 1367 C CA . ILE A 1 177 ? -14.461 -7.336 10.713 1.00 95.12 177 ILE A CA 1
ATOM 1368 C C . ILE A 1 177 ? -15.093 -8.006 11.940 1.00 95.12 177 ILE A C 1
ATOM 1370 O O . ILE A 1 177 ? -14.464 -8.871 12.552 1.00 95.12 177 ILE A O 1
ATOM 1374 N N . ALA A 1 178 ? -16.342 -7.667 12.283 1.00 95.06 178 ALA A N 1
ATOM 1375 C CA . ALA A 1 178 ? -17.053 -8.255 13.420 1.00 95.06 178 ALA A CA 1
ATOM 1376 C C . ALA A 1 178 ? -17.131 -9.794 13.341 1.00 95.06 178 ALA A C 1
ATOM 1378 O O . ALA A 1 178 ? -17.042 -10.472 14.373 1.00 95.06 178 ALA A O 1
ATOM 1379 N N . ASP A 1 179 ? -17.239 -10.341 12.130 1.00 94.19 179 ASP A N 1
ATOM 1380 C CA . ASP A 1 179 ? -17.283 -11.786 11.879 1.00 94.19 179 ASP A CA 1
ATOM 1381 C C . ASP A 1 179 ? -15.947 -12.485 12.167 1.00 94.19 179 ASP A C 1
ATOM 1383 O O . ASP A 1 179 ? -15.929 -13.650 12.566 1.00 94.19 179 ASP A O 1
ATOM 1387 N N . GLN A 1 180 ? -14.830 -11.765 12.035 1.00 95.19 180 GLN A N 1
ATOM 1388 C CA . GLN A 1 180 ? -13.474 -12.302 12.192 1.00 95.19 180 GLN A CA 1
ATOM 1389 C C . GLN A 1 180 ? -12.905 -12.111 13.604 1.00 95.19 180 GLN A C 1
ATOM 1391 O O . GLN A 1 180 ? -11.989 -12.829 14.007 1.00 95.19 180 GLN A O 1
ATOM 1396 N N . ILE A 1 181 ? -13.434 -11.161 14.380 1.00 94.94 181 ILE A N 1
ATOM 1397 C CA . ILE A 1 181 ? -12.953 -10.905 15.744 1.00 94.94 181 ILE A CA 1
ATOM 1398 C C . ILE A 1 181 ? -13.518 -11.914 16.763 1.00 94.94 181 ILE A C 1
ATOM 1400 O O . ILE A 1 181 ? -14.642 -12.409 16.602 1.00 94.94 181 ILE A O 1
ATOM 1404 N N . PRO A 1 182 ? -12.785 -12.190 17.864 1.00 95.88 182 PRO A N 1
ATOM 1405 C CA . PRO A 1 182 ? -13.240 -13.095 18.916 1.00 95.88 182 PRO A CA 1
ATOM 1406 C C . PRO A 1 182 ? -14.586 -12.688 19.529 1.00 95.88 182 PRO A C 1
ATOM 1408 O O . PRO A 1 182 ? -14.849 -11.507 19.773 1.00 95.88 182 PRO A O 1
ATOM 1411 N N . ALA A 1 183 ? -15.408 -13.683 19.884 1.00 94.62 183 ALA A N 1
ATOM 1412 C CA . ALA A 1 183 ? -16.727 -13.465 20.487 1.00 94.62 183 ALA A CA 1
ATOM 1413 C C . ALA A 1 183 ? -16.677 -12.611 21.770 1.00 94.62 183 ALA A C 1
ATOM 1415 O O . ALA A 1 183 ? -17.586 -11.824 22.023 1.00 94.62 183 ALA A O 1
ATOM 1416 N N . SER A 1 184 ? -15.589 -12.711 22.541 1.00 94.56 184 SER A N 1
ATOM 1417 C CA . SER A 1 184 ? -15.362 -11.915 23.754 1.00 94.56 184 SER A CA 1
ATOM 1418 C C . SER A 1 184 ? -15.208 -10.410 23.500 1.00 94.56 184 SER A C 1
ATOM 1420 O O . SER A 1 184 ? -15.417 -9.627 24.422 1.00 94.56 184 SER A O 1
ATOM 1422 N N . VAL A 1 185 ? -14.857 -9.997 22.276 1.00 96.62 185 VAL A N 1
ATOM 1423 C CA . VAL A 1 185 ? -14.654 -8.589 21.883 1.00 96.62 185 VAL A CA 1
ATOM 1424 C C . VAL A 1 185 ? -15.842 -8.043 21.083 1.00 96.62 185 VAL A C 1
ATOM 1426 O O . VAL A 1 185 ? -16.108 -6.840 21.100 1.00 96.62 185 VAL A O 1
ATOM 1429 N N . ARG A 1 186 ? -16.594 -8.924 20.411 1.00 96.06 186 ARG A N 1
ATOM 1430 C CA . ARG A 1 186 ? -17.661 -8.571 19.462 1.00 96.06 186 ARG A CA 1
ATOM 1431 C C . ARG A 1 186 ? -18.781 -7.714 20.062 1.00 96.06 186 ARG A C 1
ATOM 1433 O O . ARG A 1 186 ? -19.298 -6.829 19.382 1.00 96.06 186 ARG A O 1
ATOM 1440 N N . SER A 1 187 ? -19.141 -7.929 21.327 1.00 94.81 187 SER A N 1
ATOM 1441 C CA . SER A 1 187 ? -20.164 -7.122 22.012 1.00 94.81 187 SER A CA 1
ATOM 1442 C C . SER A 1 187 ? -19.720 -5.665 22.191 1.00 94.81 187 SER A C 1
ATOM 1444 O O . SER A 1 187 ? -20.467 -4.743 21.860 1.00 94.81 187 SER A O 1
ATOM 1446 N N . SER A 1 188 ? -18.479 -5.445 22.639 1.00 97.00 188 SER A N 1
ATOM 1447 C CA . SER A 1 188 ? -17.881 -4.110 22.742 1.00 97.00 188 SER A CA 1
ATOM 1448 C C . SER A 1 188 ? -17.714 -3.455 21.374 1.00 97.00 188 SER A C 1
ATOM 1450 O O . SER A 1 188 ? -18.045 -2.281 21.242 1.00 97.00 188 SER A O 1
ATOM 1452 N N . TRP A 1 189 ? -17.271 -4.214 20.367 1.00 97.62 189 TRP A N 1
ATOM 1453 C CA . TRP A 1 189 ? -17.158 -3.750 18.980 1.00 97.62 189 TRP A CA 1
ATOM 1454 C C . TRP A 1 189 ? -18.483 -3.219 18.448 1.00 97.62 189 TRP A C 1
ATOM 1456 O O . TRP A 1 189 ? -18.573 -2.062 18.049 1.00 97.62 189 TRP A O 1
ATOM 1466 N N . THR A 1 190 ? -19.536 -4.033 18.528 1.00 96.12 190 THR A N 1
ATOM 1467 C CA . THR A 1 190 ? -20.872 -3.665 18.042 1.00 96.12 190 THR A CA 1
ATOM 1468 C C . THR A 1 190 ? -21.366 -2.398 18.734 1.00 96.12 190 THR A C 1
ATOM 1470 O O . THR A 1 190 ? -21.797 -1.460 18.070 1.00 96.12 190 THR A O 1
ATOM 1473 N N . ARG A 1 191 ? -21.213 -2.318 20.063 1.00 96.44 191 ARG A N 1
ATOM 1474 C CA . ARG A 1 191 ? -21.623 -1.152 20.856 1.00 96.44 191 ARG A CA 1
ATOM 1475 C C . ARG A 1 191 ? -20.872 0.132 20.484 1.00 96.44 191 ARG A C 1
ATOM 1477 O O . ARG A 1 191 ? -21.469 1.201 20.520 1.00 96.44 191 ARG A O 1
ATOM 1484 N N . LEU A 1 192 ? -19.575 0.043 20.193 1.00 97.00 192 LEU A N 1
ATOM 1485 C CA . LEU A 1 192 ? -18.722 1.204 19.907 1.00 97.00 192 LEU A CA 1
ATOM 1486 C C . LEU A 1 192 ? -18.721 1.603 18.424 1.00 97.00 192 LEU A C 1
ATOM 1488 O O . LEU A 1 192 ? -18.352 2.729 18.102 1.00 97.00 192 LEU A O 1
ATOM 1492 N N . SER A 1 193 ? -19.133 0.701 17.530 1.00 96.25 193 SER A N 1
ATOM 1493 C CA . SER A 1 193 ? -19.044 0.898 16.082 1.00 96.25 193 SER A CA 1
ATOM 1494 C C . SER A 1 193 ? -19.802 2.133 15.595 1.00 96.25 193 SER A C 1
ATOM 1496 O O . SER A 1 193 ? -19.212 2.951 14.904 1.00 96.25 193 SER A O 1
ATOM 1498 N N . GLY A 1 194 ? -21.056 2.341 16.012 1.00 94.19 194 GLY A N 1
ATOM 1499 C CA . GLY A 1 194 ? -21.872 3.459 15.522 1.00 94.19 194 GLY A CA 1
ATOM 1500 C C . GLY A 1 194 ? -21.237 4.835 15.756 1.00 94.19 194 GLY A C 1
ATOM 1501 O O . GLY A 1 194 ? -21.122 5.630 14.828 1.00 94.19 194 GLY A O 1
ATOM 1502 N N . SER A 1 195 ? -20.751 5.106 16.972 1.00 94.50 195 SER A N 1
ATOM 1503 C CA . SER A 1 195 ? -20.084 6.381 17.276 1.00 94.50 195 SER A CA 1
ATOM 1504 C C . SER A 1 195 ? -18.674 6.477 16.693 1.00 94.50 195 SER A C 1
ATOM 1506 O O . SER A 1 195 ? -18.188 7.578 16.440 1.00 94.50 195 SER A O 1
ATOM 1508 N N . ALA A 1 196 ? -17.990 5.352 16.473 1.00 94.00 196 ALA A N 1
ATOM 1509 C CA . ALA A 1 196 ? -16.715 5.343 15.765 1.00 94.00 196 ALA A CA 1
ATOM 1510 C C . ALA A 1 196 ? -16.888 5.682 14.278 1.00 94.00 196 ALA A C 1
ATOM 1512 O O . ALA A 1 196 ? -16.107 6.472 13.764 1.00 94.00 196 ALA A O 1
ATOM 1513 N N . ILE A 1 197 ? -17.928 5.154 13.626 1.00 93.62 197 ILE A N 1
ATOM 1514 C CA . ILE A 1 197 ? -18.239 5.419 12.214 1.00 93.62 197 ILE A CA 1
ATOM 1515 C C . ILE A 1 197 ? -18.536 6.904 11.993 1.00 93.62 197 ILE A C 1
ATOM 1517 O O . ILE A 1 197 ? -17.921 7.512 11.125 1.00 93.62 197 ILE A O 1
ATOM 1521 N N . LEU A 1 198 ? -19.402 7.501 12.820 1.00 92.56 198 LEU A N 1
ATOM 1522 C CA . LEU A 1 198 ? -19.727 8.929 12.714 1.00 92.56 198 LEU A CA 1
ATOM 1523 C C . LEU A 1 198 ? -18.476 9.808 12.841 1.00 92.56 198 LEU A C 1
ATOM 1525 O O . LEU A 1 198 ? -18.224 10.662 11.999 1.00 92.56 198 LEU A O 1
ATOM 1529 N N . ARG A 1 199 ? -17.629 9.538 13.844 1.00 91.50 199 ARG A N 1
ATOM 1530 C CA . ARG A 1 199 ? -16.366 10.274 14.019 1.00 91.50 199 ARG A CA 1
ATOM 1531 C C . ARG A 1 199 ? -15.399 10.070 12.853 1.00 91.50 199 ARG A C 1
ATOM 1533 O O . ARG A 1 199 ? -14.680 10.997 12.495 1.00 91.50 199 ARG A O 1
ATOM 1540 N N . ALA A 1 200 ? -15.350 8.863 12.293 1.00 90.25 200 ALA A N 1
ATOM 1541 C CA . ALA A 1 200 ? -14.467 8.530 11.182 1.00 90.25 200 ALA A CA 1
ATOM 1542 C C . ALA A 1 200 ? -14.845 9.262 9.895 1.00 90.25 200 ALA A C 1
ATOM 1544 O O . ALA A 1 200 ? -13.951 9.702 9.174 1.00 90.25 200 ALA A O 1
ATOM 1545 N N . GLU A 1 201 ? -16.143 9.407 9.636 1.00 87.44 201 GLU A N 1
ATOM 1546 C CA . GLU A 1 201 ? -16.671 10.192 8.522 1.00 87.44 201 GLU A CA 1
ATOM 1547 C C . GLU A 1 201 ? -16.391 11.686 8.726 1.00 87.44 201 GLU A C 1
ATOM 1549 O O . GLU A 1 201 ? -15.771 12.309 7.870 1.00 87.44 201 GLU A O 1
ATOM 1554 N N . GLU A 1 202 ? -16.721 12.241 9.898 1.00 86.62 202 GLU A N 1
ATOM 1555 C CA . GLU A 1 202 ? -16.470 13.656 10.221 1.00 86.62 202 GLU A CA 1
ATOM 1556 C C . GLU A 1 202 ? -14.980 14.032 10.154 1.00 86.62 202 GLU A C 1
ATOM 1558 O O . GLU A 1 202 ? -14.629 15.142 9.756 1.00 86.62 202 GLU A O 1
ATOM 1563 N N . SER A 1 203 ? -14.096 13.110 10.544 1.00 83.75 203 SER A N 1
ATOM 1564 C CA . SER A 1 203 ? -12.648 13.346 10.634 1.00 83.75 203 SER A CA 1
ATOM 1565 C C . SER A 1 203 ? -11.847 12.755 9.467 1.00 83.75 203 SER A C 1
ATOM 1567 O O . SER A 1 203 ? -10.619 12.796 9.507 1.00 83.75 203 SER A O 1
ATOM 1569 N N . ASN A 1 204 ? -12.501 12.188 8.444 1.00 84.19 204 ASN A N 1
ATOM 1570 C CA . ASN A 1 204 ? -11.861 11.540 7.290 1.00 84.19 204 ASN A CA 1
ATOM 1571 C C . ASN A 1 204 ? -10.749 10.530 7.664 1.00 84.19 204 ASN A C 1
ATOM 1573 O O . ASN A 1 204 ? -9.674 10.511 7.065 1.00 84.19 204 ASN A O 1
ATOM 1577 N N . LEU A 1 205 ? -10.989 9.675 8.666 1.00 84.44 205 LEU A N 1
ATOM 1578 C CA . LEU A 1 205 ? -9.958 8.766 9.201 1.00 84.44 205 LEU A CA 1
ATOM 1579 C C . LEU A 1 205 ? -9.623 7.586 8.273 1.00 84.44 205 LEU A C 1
ATOM 1581 O O . LEU A 1 205 ? -8.548 6.988 8.391 1.00 84.44 205 LEU A O 1
ATOM 1585 N N . GLY A 1 206 ? -10.542 7.215 7.380 1.00 89.12 206 GLY A N 1
ATOM 1586 C CA . GLY A 1 206 ? -10.427 6.017 6.553 1.00 89.12 206 GLY A CA 1
ATOM 1587 C C . GLY A 1 206 ? -10.281 4.751 7.403 1.00 89.12 206 GLY A C 1
ATOM 1588 O O . GLY A 1 206 ? -10.838 4.633 8.495 1.00 89.12 206 GLY A O 1
ATOM 1589 N N . MET A 1 207 ? -9.472 3.798 6.936 1.00 89.88 207 MET A N 1
ATOM 1590 C CA . MET A 1 207 ? -9.305 2.499 7.603 1.00 89.88 207 MET A CA 1
ATOM 1591 C C . MET A 1 207 ? -8.735 2.578 9.032 1.00 89.88 207 MET A C 1
ATOM 1593 O O . MET A 1 207 ? -8.975 1.664 9.824 1.00 89.88 207 MET A O 1
ATOM 1597 N N . ARG A 1 208 ? -8.053 3.674 9.404 1.00 87.44 208 ARG A N 1
ATOM 1598 C CA . ARG A 1 208 ? -7.512 3.879 10.765 1.00 87.44 208 ARG A CA 1
ATOM 1599 C C . ARG A 1 208 ? -8.601 3.851 11.837 1.00 87.44 208 ARG A C 1
ATOM 1601 O O . ARG A 1 208 ? -8.356 3.412 12.958 1.00 87.44 208 ARG A O 1
ATOM 1608 N N . ALA A 1 209 ? -9.829 4.227 11.477 1.00 91.81 209 ALA A N 1
ATOM 1609 C CA . ALA A 1 209 ? -10.975 4.149 12.374 1.00 91.81 209 ALA A CA 1
ATOM 1610 C C . ALA A 1 209 ? -11.211 2.732 12.924 1.00 91.81 209 ALA A C 1
ATOM 1612 O O . ALA A 1 209 ? -11.615 2.572 14.077 1.00 91.81 209 ALA A O 1
ATOM 1613 N N . PHE A 1 210 ? -10.938 1.691 12.131 1.00 94.69 210 PHE A N 1
ATOM 1614 C CA . PHE A 1 210 ? -11.123 0.305 12.564 1.00 94.69 210 PHE A CA 1
ATOM 1615 C C . PHE A 1 210 ? -10.023 -0.169 13.509 1.00 94.69 210 PHE A C 1
ATOM 1617 O O . PHE A 1 210 ? -10.307 -0.962 14.404 1.00 94.69 210 PHE A O 1
ATOM 1624 N N . GLU A 1 211 ? -8.797 0.330 13.352 1.00 91.94 211 GLU A N 1
ATOM 1625 C CA . GLU A 1 211 ? -7.693 0.054 14.276 1.00 91.94 211 GLU A CA 1
ATOM 1626 C C . GLU A 1 211 ? -8.017 0.623 15.663 1.00 91.94 211 GLU A C 1
ATOM 1628 O O . GLU A 1 211 ? -7.971 -0.088 16.672 1.00 91.94 211 GLU A O 1
ATOM 1633 N N . GLU A 1 212 ? -8.455 1.884 15.706 1.00 92.56 212 GLU A N 1
ATOM 1634 C CA . GLU A 1 212 ? -8.885 2.549 16.936 1.00 92.56 212 GLU A CA 1
ATOM 1635 C C . GLU A 1 212 ? -10.104 1.869 17.567 1.00 92.56 212 GLU A C 1
ATOM 1637 O O . GLU A 1 212 ? -10.145 1.657 18.787 1.00 92.56 212 GLU A O 1
ATOM 1642 N N . LEU A 1 213 ? -11.094 1.491 16.753 1.00 95.50 213 LEU A N 1
ATOM 1643 C CA . LEU A 1 213 ? -12.281 0.772 17.207 1.00 95.50 213 LEU A CA 1
ATOM 1644 C C . LEU A 1 213 ? -11.913 -0.604 17.773 1.00 95.50 213 LEU A C 1
ATOM 1646 O O . LEU A 1 213 ? -12.430 -0.982 18.828 1.00 95.50 213 LEU A O 1
ATOM 1650 N N . LEU A 1 214 ? -11.001 -1.339 17.132 1.00 96.12 214 LEU A N 1
ATOM 1651 C CA . LEU A 1 214 ? -10.549 -2.652 17.593 1.00 96.12 214 LEU A CA 1
ATOM 1652 C C . LEU A 1 214 ? -9.860 -2.536 18.950 1.00 96.12 214 LEU A C 1
ATOM 1654 O O . LEU A 1 214 ? -10.233 -3.236 19.895 1.00 96.12 214 LEU A O 1
ATOM 1658 N N . LEU A 1 215 ? -8.904 -1.614 19.070 1.00 95.31 215 LEU A N 1
ATOM 1659 C CA . LEU A 1 215 ? -8.188 -1.352 20.317 1.00 95.31 215 LEU A CA 1
ATOM 1660 C C . LEU A 1 215 ? -9.153 -0.944 21.433 1.00 95.31 215 LEU A C 1
ATOM 1662 O O . LEU A 1 215 ? -9.130 -1.526 22.523 1.00 95.31 215 LEU A O 1
ATOM 1666 N N . SER A 1 216 ? -10.064 -0.014 21.146 1.00 95.94 216 SER A N 1
ATOM 1667 C CA . SER A 1 216 ? -11.085 0.438 22.096 1.00 95.94 216 SER A CA 1
ATOM 1668 C C . SER A 1 216 ? -11.984 -0.710 22.555 1.00 95.94 216 SER A C 1
ATOM 1670 O O . SER A 1 216 ? -12.294 -0.834 23.742 1.00 95.94 216 SER A O 1
ATOM 1672 N N . SER A 1 217 ? -12.354 -1.601 21.636 1.00 96.31 217 SER A N 1
ATOM 1673 C CA . SER A 1 217 ? -13.192 -2.768 21.918 1.00 96.31 217 SER A CA 1
ATOM 1674 C C . SER A 1 217 ? -12.475 -3.794 22.788 1.00 96.31 217 SER A C 1
ATOM 1676 O O . SER A 1 217 ? -13.076 -4.335 23.719 1.00 96.31 217 SER A O 1
ATOM 1678 N N . ILE A 1 218 ? -11.184 -4.036 22.548 1.00 95.69 218 ILE A N 1
ATOM 1679 C CA . ILE A 1 218 ? -10.355 -4.920 23.377 1.00 95.69 218 ILE A CA 1
ATOM 1680 C C . ILE A 1 218 ? -10.252 -4.365 24.803 1.00 95.69 218 ILE A C 1
ATOM 1682 O O . ILE A 1 218 ? -10.480 -5.096 25.771 1.00 95.69 218 ILE A O 1
ATOM 1686 N N . VAL A 1 219 ? -9.955 -3.070 24.947 1.00 95.25 219 VAL A N 1
ATOM 1687 C CA . VAL A 1 219 ? -9.843 -2.407 26.257 1.00 95.25 219 VAL A CA 1
ATOM 1688 C C . VAL A 1 219 ? -11.176 -2.438 27.006 1.00 95.25 219 VAL A C 1
ATOM 1690 O O . VAL A 1 219 ? -11.213 -2.807 28.182 1.00 95.25 219 VAL A O 1
ATOM 1693 N N . ALA A 1 220 ? -12.281 -2.111 26.332 1.00 94.00 220 ALA A N 1
ATOM 1694 C CA . ALA A 1 220 ? -13.615 -2.133 26.924 1.00 94.00 220 ALA A CA 1
ATOM 1695 C C . ALA A 1 220 ? -14.018 -3.539 27.394 1.00 94.00 220 ALA A C 1
ATOM 1697 O O . ALA A 1 220 ? -14.544 -3.691 28.496 1.00 94.00 220 ALA A O 1
ATOM 1698 N N . SER A 1 221 ? -13.712 -4.570 26.605 1.00 92.88 221 SER A N 1
ATOM 1699 C CA . SER A 1 221 ? -14.043 -5.960 26.946 1.00 92.88 221 SER A CA 1
ATOM 1700 C C . SER A 1 221 ? -13.256 -6.453 28.159 1.00 92.88 221 SER A C 1
ATOM 1702 O O . SER A 1 221 ? -13.822 -7.091 29.044 1.00 92.88 221 SER A O 1
ATOM 1704 N N . LYS A 1 222 ? -11.969 -6.089 28.270 1.00 91.00 222 LYS A N 1
ATOM 1705 C CA . LYS A 1 222 ? -11.160 -6.408 29.458 1.00 91.00 222 LYS A CA 1
ATOM 1706 C C . LYS A 1 222 ? -11.732 -5.781 30.731 1.00 91.00 222 LYS A C 1
ATOM 1708 O O . LYS A 1 222 ? -11.806 -6.468 31.745 1.00 91.00 222 LYS A O 1
ATOM 1713 N N . ARG A 1 223 ? -12.178 -4.519 30.665 1.00 86.81 223 ARG A N 1
ATOM 1714 C CA . ARG A 1 223 ? -12.786 -3.810 31.808 1.00 86.81 223 ARG A CA 1
ATOM 1715 C C . ARG A 1 223 ? -14.081 -4.465 32.288 1.00 86.81 223 ARG A C 1
ATOM 1717 O O . ARG A 1 223 ? -14.308 -4.535 33.494 1.00 86.81 223 ARG A O 1
ATOM 1724 N N . LEU A 1 224 ? -14.908 -4.956 31.362 1.00 81.88 224 LEU A N 1
ATOM 1725 C CA . LEU A 1 224 ? -16.137 -5.681 31.700 1.00 81.88 224 LEU A CA 1
ATOM 1726 C C . LEU A 1 224 ? -15.821 -6.972 32.466 1.00 81.88 224 LEU A C 1
ATOM 1728 O O . LEU A 1 224 ? -16.388 -7.202 33.529 1.00 81.88 224 LEU A O 1
ATOM 1732 N N . ILE A 1 225 ? -14.842 -7.746 31.990 1.00 78.75 225 ILE A N 1
ATOM 1733 C CA . ILE A 1 225 ? -14.425 -9.000 32.635 1.00 78.75 225 ILE A CA 1
ATOM 1734 C C . ILE A 1 225 ? -13.869 -8.750 34.045 1.00 78.75 225 ILE A C 1
ATOM 1736 O O . ILE A 1 225 ? -14.177 -9.500 34.971 1.00 78.75 225 ILE A O 1
ATOM 1740 N N . THR A 1 226 ? -13.044 -7.717 34.239 1.00 79.75 226 THR A N 1
ATOM 1741 C CA . THR A 1 226 ? -12.511 -7.386 35.572 1.00 79.75 226 THR A CA 1
ATOM 1742 C C . THR A 1 226 ? -13.600 -6.899 36.523 1.00 79.75 226 THR A C 1
ATOM 1744 O O . THR A 1 226 ? -13.651 -7.366 37.658 1.00 79.75 226 THR A O 1
ATOM 1747 N N . GLY A 1 227 ? -14.516 -6.045 36.054 1.00 79.44 227 GLY A N 1
ATOM 1748 C CA . GLY A 1 227 ? -15.611 -5.534 36.883 1.00 79.44 227 GLY A CA 1
ATOM 1749 C C . GLY A 1 227 ? -16.622 -6.612 37.290 1.00 79.44 227 GLY A C 1
ATOM 1750 O O . GLY A 1 227 ? -17.157 -6.575 38.396 1.00 79.44 227 GLY A O 1
ATOM 1751 N N . GLU A 1 228 ? -16.873 -7.610 36.439 1.00 75.69 228 GLU A N 1
ATOM 1752 C CA . GLU A 1 228 ? -17.704 -8.766 36.801 1.00 75.69 228 GLU A CA 1
ATOM 1753 C C . GLU A 1 228 ? -17.033 -9.649 37.859 1.00 75.69 228 GLU A C 1
ATOM 1755 O O . GLU A 1 228 ? -17.696 -10.083 38.803 1.00 75.69 228 GLU A O 1
ATOM 1760 N N . LYS A 1 229 ? -15.716 -9.874 37.757 1.00 76.69 229 LYS A N 1
ATOM 1761 C CA . LYS A 1 229 ? -14.959 -10.641 38.760 1.00 76.69 229 LYS A CA 1
ATOM 1762 C C . LYS A 1 229 ? -14.974 -9.974 40.134 1.00 76.69 229 LYS A C 1
ATOM 1764 O O . LYS A 1 229 ? -15.147 -10.672 41.132 1.00 76.69 229 LYS A O 1
ATOM 1769 N N . GLU A 1 230 ? -14.833 -8.652 40.190 1.00 76.00 230 GLU A N 1
ATOM 1770 C CA . GLU A 1 230 ? -14.913 -7.891 41.444 1.00 76.00 230 GLU A CA 1
ATOM 1771 C C . GLU A 1 230 ? -16.301 -8.003 42.082 1.00 76.00 230 GLU A C 1
ATOM 1773 O O . GLU A 1 230 ? -16.405 -8.386 43.245 1.00 76.00 230 GLU A O 1
ATOM 1778 N N . LYS A 1 231 ? -17.377 -7.824 41.305 1.00 78.12 231 LYS A N 1
ATOM 1779 C CA . LYS A 1 231 ? -18.756 -7.977 41.806 1.00 78.12 231 LYS A CA 1
ATOM 1780 C C . LYS A 1 231 ? -19.064 -9.389 42.308 1.00 78.12 231 LYS A C 1
ATOM 1782 O O . LYS A 1 231 ? -19.777 -9.558 43.298 1.00 78.12 231 LYS A O 1
ATOM 1787 N N . VAL A 1 232 ? -18.556 -10.422 41.632 1.00 77.81 232 VAL A N 1
ATOM 1788 C CA . VAL A 1 232 ? -18.715 -11.819 42.076 1.00 77.81 232 VAL A CA 1
ATOM 1789 C C . VAL A 1 232 ? -17.967 -12.056 43.387 1.00 77.81 232 VAL A C 1
ATOM 1791 O O . VAL A 1 232 ? -18.521 -12.683 44.292 1.00 77.81 232 VAL A O 1
ATOM 1794 N N . ARG A 1 233 ? -16.750 -11.520 43.517 1.00 78.00 233 ARG A N 1
ATOM 1795 C CA . ARG A 1 233 ? -15.944 -11.615 44.737 1.00 78.00 233 ARG A CA 1
ATOM 1796 C C . ARG A 1 233 ? -16.608 -10.903 45.918 1.00 78.00 233 ARG A C 1
ATOM 1798 O O . ARG A 1 233 ? -16.761 -11.517 46.9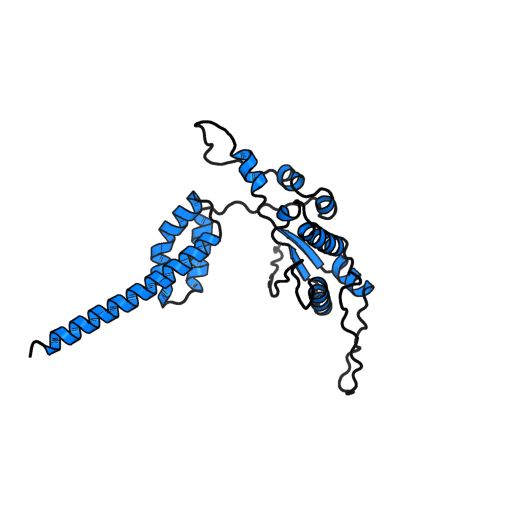69 1.00 78.00 233 ARG A O 1
ATOM 1805 N N . GLU A 1 234 ? -17.093 -9.677 45.733 1.00 79.75 234 GLU A N 1
ATOM 1806 C CA . GLU A 1 234 ? -17.833 -8.929 46.763 1.00 79.75 234 GLU A CA 1
ATOM 1807 C C . GLU A 1 234 ? -19.081 -9.687 47.237 1.00 79.75 234 GLU A C 1
ATOM 1809 O O . GLU A 1 234 ? -19.361 -9.765 48.434 1.00 79.75 234 GLU A O 1
ATOM 1814 N N . LYS A 1 235 ? -19.812 -10.324 46.313 1.00 78.88 235 LYS A N 1
ATOM 1815 C CA . LYS A 1 235 ? -20.999 -11.126 46.644 1.00 78.88 235 LYS A CA 1
ATOM 1816 C C . LYS A 1 235 ? -20.659 -12.411 47.412 1.00 78.88 235 LYS A C 1
ATOM 1818 O O . LYS A 1 235 ? -21.461 -12.853 48.236 1.00 78.88 235 LYS A O 1
ATOM 1823 N N . GLN A 1 236 ? -19.502 -13.021 47.150 1.00 77.62 236 GLN A N 1
ATOM 1824 C CA . GLN A 1 236 ? -19.022 -14.197 47.885 1.00 77.62 236 GLN A CA 1
ATOM 1825 C C . GLN A 1 236 ? -18.515 -13.825 49.285 1.00 77.62 236 GLN A C 1
ATOM 1827 O O . GLN A 1 236 ? -18.900 -14.469 50.260 1.00 77.62 236 GLN A O 1
ATOM 1832 N N . GLU A 1 237 ? -17.732 -12.753 49.407 1.00 78.25 237 GLU A N 1
ATOM 1833 C CA . GLU A 1 237 ? -17.224 -12.260 50.694 1.00 78.25 237 GLU A CA 1
ATOM 1834 C C . GLU A 1 237 ? -18.354 -11.718 51.592 1.00 78.25 237 GLU A C 1
ATOM 1836 O O . GLU A 1 237 ? -18.351 -11.956 52.800 1.00 78.25 237 GLU A O 1
ATOM 1841 N N . GLY A 1 238 ? -19.375 -11.072 51.017 1.00 73.25 238 GLY A N 1
ATOM 1842 C CA . GLY A 1 238 ? -20.563 -10.614 51.747 1.00 73.25 238 GLY A CA 1
ATOM 1843 C C . GLY A 1 238 ? -21.442 -11.749 52.289 1.00 73.25 238 GLY A C 1
ATOM 1844 O O . GLY A 1 238 ? -22.041 -11.603 53.351 1.00 73.25 238 GLY A O 1
ATOM 1845 N N . ARG A 1 239 ? -21.487 -12.908 51.616 1.00 67.56 239 ARG A N 1
ATOM 1846 C CA . ARG A 1 239 ? -22.196 -14.105 52.109 1.00 67.56 239 ARG A CA 1
ATOM 1847 C C . ARG A 1 239 ? -21.476 -14.798 53.267 1.00 67.56 239 ARG A C 1
ATOM 1849 O O . ARG A 1 239 ? -22.143 -15.381 54.111 1.00 67.56 239 ARG A O 1
ATOM 1856 N N . LEU A 1 240 ? -20.146 -14.728 53.316 1.00 64.81 240 LEU A N 1
ATOM 1857 C CA . LEU A 1 240 ? -19.335 -15.354 54.370 1.00 64.81 240 LEU A CA 1
ATOM 1858 C C . LEU A 1 240 ? -19.345 -14.571 55.691 1.00 64.81 240 LEU A C 1
ATOM 1860 O O . LEU A 1 240 ? -19.092 -15.155 56.735 1.00 64.81 240 LEU A O 1
ATOM 1864 N N . LYS A 1 241 ? -19.650 -13.268 55.662 1.00 66.31 241 LYS A N 1
ATOM 1865 C CA . LYS A 1 241 ? -19.749 -12.416 56.863 1.00 66.31 241 LYS A CA 1
ATOM 1866 C C . LYS A 1 241 ? -21.154 -12.359 57.482 1.00 66.31 241 LYS A C 1
ATOM 1868 O O . LYS A 1 241 ? -21.340 -11.672 58.479 1.00 66.31 241 LYS A O 1
ATOM 1873 N N . GLY A 1 242 ? -22.136 -13.017 56.865 1.00 57.12 242 GLY A N 1
ATOM 1874 C CA . GLY A 1 242 ? -23.536 -13.035 57.303 1.00 57.12 242 GLY A CA 1
ATOM 1875 C C . GLY A 1 242 ? -23.971 -14.324 58.008 1.00 57.12 242 GLY A C 1
ATOM 1876 O O . GLY A 1 242 ? -25.176 -14.547 58.114 1.00 57.12 242 GLY A O 1
ATOM 187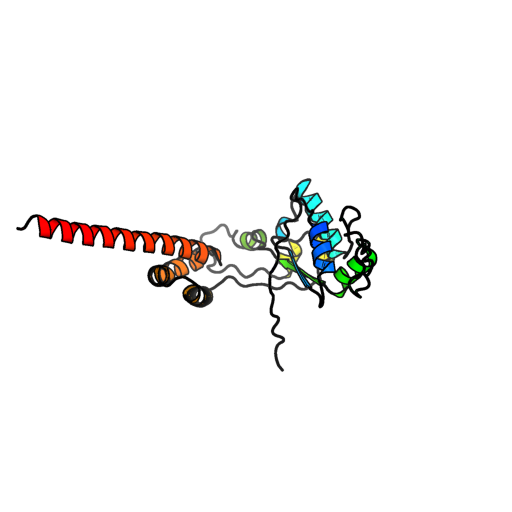7 N N . VAL A 1 243 ? -23.024 -15.171 58.426 1.00 49.28 243 VAL A N 1
ATOM 1878 C CA . VAL A 1 243 ? -23.251 -16.406 59.201 1.00 49.28 243 VAL A CA 1
ATOM 1879 C C . VAL A 1 243 ? -22.616 -16.259 60.573 1.00 49.28 243 VAL A C 1
ATOM 1881 O O . VAL A 1 243 ? -21.470 -15.758 60.618 1.00 49.28 243 VAL A O 1
#

Foldseek 3Di:
DDDDDDDDDPPDDADALDPDVVHSLLVLLVVLVVDPQFEEAEAEALLVLPDDDPSSVRRVVVVLCLLQLARDPPHDHDAQDPPPPPDDPDPSPGCDRVNSSCRSVPRYHYHYYHDPVVLVVVQQPPPDPCRPPDRPDRDLCSSLVSGDPSSSVSDDSDDDDDDQDALVNQVVVLVVVLVVDDPLLNVLLVVCSVVLSVVCRVVSVGPVSVVVSSVRSVVVSVVVVVVVVVVVVCVVVVVVVPD

Radius of gyration: 26.16 Å; chains: 1; bounding box: 50×70×79 Å

Secondary structure (DSSP, 8-state):
---------------SSS--SS-HHHHHHHHHHH-SS-EEEEE--GGGGGS-SHHHHHHHHHHHHHHTT---TTSPPPP----SS-----------HHHHHHHHHHHEEEEE----HHHHHHHH---SS---SSPPPPPHHHHHHHS-HHHHHHS-S----PPPPPHHHHHHHHHHHHHHS-HHHHHHHHHHHHHHHHHHHHTT-TTHHHHHHHHHHHHHHHHHHHHHHHHHHHHHHHHHT--